Protein AF-A0A8K0JCS4-F1 (afdb_monomer)

Foldseek 3Di:
DDDDDDDDDDDDDDDDDDDDDDPDDDPDPPDPCPDPDPPPPQQKWKKWWKKFFDADPVRNDTDIDIDIDIGSDPVVRVVVVQVVCCVPPVDHPVGMDTPDMDTDDDPFQPDWFKKKWWKWFAAPVGIDIDIDIDTHSDPSVRVVVVQVCCCVPRVTHPVGMDTPDMDTDPDLVPDDDVVVNVVPDPPDDDDQQFADDPDPDDDPDDPDDDDGGD

Sequence (214 aa):
MDFVNTEPERNDHYADIETEDNDDDDSDIFNTQQSLDAPRACRLQEYEVVGRHLPTEANPTPDMYRMTIFAPSETVAKSRFWYFLRGLRKVKKATGEIVSVKTIHEKHPQKVKNFGVWLRYDSRSGTHNMYKEYREMSRTDAVESLYSDMAARHRARFRSIHILRVVELEKTDDVKRPYIKQLLTKDLSFPLPHRISKATSKQLFSAKRPSTFA

Organism: NCBI:txid83212

Structure (mmCIF, N/CA/C/O backbone):
data_AF-A0A8K0JCS4-F1
#
_entry.id   AF-A0A8K0JCS4-F1
#
loop_
_atom_site.group_PDB
_atom_site.id
_atom_site.type_symbol
_atom_site.label_atom_id
_atom_site.label_alt_id
_atom_site.label_comp_id
_atom_site.label_asym_id
_atom_site.label_entity_id
_atom_site.label_seq_id
_atom_site.pdbx_PDB_ins_code
_atom_site.Cartn_x
_atom_site.Cartn_y
_atom_site.Cartn_z
_atom_site.occupancy
_atom_site.B_iso_or_equiv
_atom_site.auth_seq_id
_atom_site.auth_comp_id
_atom_site.auth_asym_id
_atom_site.auth_atom_id
_atom_site.pdbx_PDB_model_num
ATOM 1 N N . MET A 1 1 ? 36.332 69.194 4.933 1.00 39.97 1 MET A N 1
ATOM 2 C CA . MET A 1 1 ? 35.504 70.327 4.488 1.00 39.97 1 MET A CA 1
ATOM 3 C C . MET A 1 1 ? 35.536 70.258 2.974 1.00 39.97 1 MET A C 1
ATOM 5 O O . MET A 1 1 ? 36.618 70.407 2.434 1.00 39.97 1 MET A O 1
ATOM 9 N N . ASP A 1 2 ? 34.506 69.865 2.235 1.00 33.53 2 ASP A N 1
ATOM 10 C CA . ASP A 1 2 ? 33.073 69.751 2.503 1.00 33.53 2 ASP A CA 1
ATOM 11 C C . ASP A 1 2 ? 32.419 68.860 1.423 1.00 33.53 2 ASP A C 1
ATOM 13 O O . ASP A 1 2 ? 32.980 68.753 0.338 1.00 33.53 2 ASP A O 1
ATOM 17 N N . PHE A 1 3 ? 31.299 68.217 1.798 1.00 35.88 3 PHE A N 1
ATOM 18 C CA . PHE A 1 3 ? 30.093 67.761 1.060 1.00 35.88 3 PHE A CA 1
ATOM 19 C C . PHE A 1 3 ? 30.164 67.463 -0.471 1.00 35.88 3 PHE A C 1
ATOM 21 O O . PHE A 1 3 ? 30.847 68.131 -1.226 1.00 35.88 3 PHE A O 1
ATOM 28 N N . VAL A 1 4 ? 29.429 66.507 -1.059 1.00 41.34 4 VAL A N 1
ATOM 29 C CA . VAL A 1 4 ? 27.956 66.435 -1.187 1.00 41.34 4 VAL A CA 1
ATOM 30 C C . VAL A 1 4 ? 27.579 65.074 -1.822 1.00 41.34 4 VAL A C 1
ATOM 32 O O . VAL A 1 4 ? 28.222 64.639 -2.776 1.00 41.34 4 VAL A O 1
ATOM 35 N N . ASN A 1 5 ? 26.518 64.437 -1.310 1.00 39.31 5 ASN A N 1
ATOM 36 C CA . ASN A 1 5 ? 25.756 63.360 -1.962 1.00 39.31 5 ASN A CA 1
ATOM 37 C C . ASN A 1 5 ? 24.770 63.951 -2.983 1.00 39.31 5 ASN A C 1
ATOM 39 O O . ASN A 1 5 ? 24.054 64.885 -2.625 1.00 39.31 5 ASN A O 1
ATOM 43 N N . THR A 1 6 ? 24.627 63.332 -4.158 1.00 41.19 6 THR A N 1
ATOM 44 C CA . THR A 1 6 ? 23.471 63.563 -5.044 1.00 41.19 6 THR A CA 1
ATOM 45 C C . THR A 1 6 ? 23.017 62.237 -5.663 1.00 41.19 6 THR A C 1
ATOM 47 O O . THR A 1 6 ? 23.719 61.659 -6.491 1.00 41.19 6 THR A O 1
ATOM 50 N N . GLU A 1 7 ? 21.853 61.746 -5.232 1.00 47.31 7 GLU A N 1
ATOM 51 C CA . GLU A 1 7 ? 21.075 60.696 -5.908 1.00 47.31 7 GLU A CA 1
ATOM 52 C C . GLU A 1 7 ? 20.295 61.306 -7.093 1.00 47.31 7 GLU A C 1
ATOM 54 O O . GLU A 1 7 ? 19.876 62.460 -6.993 1.00 47.31 7 GLU A O 1
ATOM 59 N N . PRO A 1 8 ? 20.062 60.574 -8.199 1.00 43.00 8 PRO A N 1
ATOM 60 C CA . PRO A 1 8 ? 19.212 61.051 -9.286 1.00 43.00 8 PRO A CA 1
ATOM 61 C C . PRO A 1 8 ? 17.718 60.754 -9.058 1.00 43.00 8 PRO A C 1
ATOM 63 O O . PRO A 1 8 ? 17.329 59.682 -8.590 1.00 43.00 8 PRO A O 1
ATOM 66 N N . GLU A 1 9 ? 16.906 61.743 -9.428 1.00 39.53 9 GLU A N 1
ATOM 67 C CA . GLU A 1 9 ? 15.463 61.872 -9.224 1.00 39.53 9 GLU A CA 1
ATOM 68 C C . GLU A 1 9 ? 14.599 60.883 -10.029 1.00 39.53 9 GLU A C 1
ATOM 70 O O . GLU A 1 9 ? 14.950 60.430 -11.121 1.00 39.53 9 GLU A O 1
ATOM 75 N N . ARG A 1 10 ? 13.422 60.585 -9.461 1.00 34.56 10 ARG A N 1
ATOM 76 C CA . ARG A 1 10 ? 12.317 59.834 -10.070 1.00 34.56 10 ARG A CA 1
ATOM 77 C C . ARG A 1 10 ? 11.596 60.713 -11.087 1.00 34.56 10 ARG A C 1
ATOM 79 O O . ARG A 1 10 ? 11.307 61.867 -10.793 1.00 34.56 10 ARG A O 1
ATOM 86 N N . ASN A 1 11 ? 11.250 60.142 -12.236 1.00 34.94 11 ASN A N 1
ATOM 87 C CA . ASN A 1 11 ? 10.376 60.783 -13.210 1.00 34.94 11 ASN A CA 1
ATOM 88 C C . ASN A 1 11 ? 8.982 60.148 -13.118 1.00 34.94 11 ASN A C 1
ATOM 90 O O . ASN A 1 11 ? 8.786 59.015 -13.561 1.00 34.94 11 ASN A O 1
ATOM 94 N N . ASP A 1 12 ? 8.050 60.874 -12.506 1.00 33.19 12 ASP A N 1
ATOM 95 C CA . ASP A 1 12 ? 6.630 60.542 -12.447 1.00 33.19 12 ASP A CA 1
ATOM 96 C C . ASP A 1 12 ? 5.942 61.085 -13.708 1.00 33.19 12 ASP A C 1
ATOM 98 O O . ASP A 1 12 ? 5.950 62.290 -13.955 1.00 33.19 12 ASP A O 1
ATOM 102 N N . HIS A 1 13 ? 5.313 60.211 -14.497 1.00 37.00 13 HIS A N 1
ATOM 103 C CA . HIS A 1 13 ? 4.380 60.625 -15.544 1.00 37.00 13 HIS A CA 1
ATOM 104 C C . HIS A 1 13 ? 3.028 59.947 -15.310 1.00 37.00 13 HIS A C 1
ATOM 106 O O . HIS A 1 13 ? 2.878 58.740 -15.486 1.00 37.00 13 HIS A O 1
ATOM 112 N N . TYR A 1 14 ? 2.065 60.758 -14.875 1.00 30.92 14 TYR A N 1
ATOM 113 C CA . TYR A 1 14 ? 0.646 60.431 -14.752 1.00 30.92 14 TYR A CA 1
ATOM 114 C C . TYR A 1 14 ? -0.010 60.377 -16.140 1.00 30.92 14 TYR A C 1
ATOM 116 O O . TYR A 1 14 ? 0.265 61.235 -16.984 1.00 30.92 14 TYR A O 1
ATOM 124 N N . ALA A 1 15 ? -0.911 59.417 -16.341 1.00 35.22 15 ALA A N 1
ATOM 125 C CA . ALA A 1 15 ? -1.966 59.480 -17.345 1.00 35.22 15 ALA A CA 1
ATOM 126 C C . ALA A 1 15 ? -3.223 58.817 -16.758 1.00 35.22 15 ALA A C 1
ATOM 128 O O . ALA A 1 15 ? -3.247 57.605 -16.547 1.00 35.22 15 ALA A O 1
ATOM 129 N N . ASP A 1 16 ? -4.227 59.643 -16.469 1.00 32.66 16 ASP A N 1
ATOM 130 C CA . ASP A 1 16 ? -5.573 59.255 -16.050 1.00 32.66 16 ASP A CA 1
ATOM 131 C C . ASP A 1 16 ? -6.393 58.760 -17.252 1.00 32.66 16 ASP A C 1
ATOM 133 O O . ASP A 1 16 ? -6.420 59.420 -18.294 1.00 32.66 16 ASP A O 1
ATOM 137 N N . ILE A 1 17 ? -7.105 57.638 -17.099 1.00 36.03 17 ILE A N 1
ATOM 138 C CA . ILE A 1 17 ? -8.259 57.265 -17.934 1.00 36.03 17 ILE A CA 1
ATOM 139 C C . ILE A 1 17 ? -9.341 56.703 -17.002 1.00 36.03 17 ILE A C 1
ATOM 141 O O . ILE A 1 17 ? -9.108 55.721 -16.298 1.00 36.03 17 ILE A O 1
ATOM 145 N N . GLU A 1 18 ? -10.508 57.351 -16.994 1.00 30.92 18 GLU A N 1
ATOM 146 C CA . GLU A 1 18 ? -11.697 56.959 -16.232 1.00 30.92 18 GLU A CA 1
ATOM 147 C C . GLU A 1 18 ? -12.531 55.868 -16.935 1.00 30.92 18 GLU A C 1
ATOM 149 O O . GLU A 1 18 ? -12.699 55.887 -18.152 1.00 30.92 18 GLU A O 1
ATOM 154 N N . THR A 1 19 ? -13.091 54.997 -16.082 1.00 34.78 19 THR A N 1
ATOM 155 C CA . THR A 1 19 ? -14.324 54.172 -16.149 1.00 34.78 19 THR A CA 1
ATOM 156 C C . THR A 1 19 ? -14.648 53.285 -17.348 1.00 34.78 19 THR A C 1
ATOM 158 O O . THR A 1 19 ? -14.849 53.761 -18.455 1.00 34.78 19 THR A O 1
ATOM 161 N N . GLU A 1 20 ? -14.942 52.020 -17.027 1.00 29.81 20 GLU A N 1
ATOM 162 C CA . GLU A 1 20 ? -16.254 51.402 -17.283 1.00 29.81 20 GLU A CA 1
ATOM 163 C C . GLU A 1 20 ? -16.449 50.222 -16.308 1.00 29.81 20 GLU A C 1
ATOM 165 O O . GLU A 1 20 ? -15.731 49.222 -16.364 1.00 29.81 20 GLU A O 1
ATOM 170 N N . ASP A 1 21 ? -17.394 50.380 -15.377 1.00 36.50 21 ASP A N 1
ATOM 171 C CA . ASP A 1 21 ? -17.909 49.310 -14.522 1.00 36.50 21 ASP A CA 1
ATOM 172 C C . ASP A 1 21 ? -18.781 48.382 -15.380 1.00 36.50 21 ASP A C 1
ATOM 174 O O . ASP A 1 21 ? -19.866 48.770 -15.813 1.00 36.50 21 ASP A O 1
ATOM 178 N N . ASN A 1 22 ? -18.305 47.163 -15.639 1.00 35.72 22 ASN A N 1
ATOM 179 C CA . ASN A 1 22 ? -19.125 46.090 -16.196 1.00 35.72 22 ASN A CA 1
ATOM 180 C C . ASN A 1 22 ? -19.512 45.138 -15.062 1.00 35.72 22 ASN A C 1
ATOM 182 O O . ASN A 1 22 ? -18.762 44.228 -14.701 1.00 35.72 22 ASN A O 1
ATOM 186 N N . ASP A 1 23 ? -20.688 45.400 -14.497 1.00 43.44 23 ASP A N 1
ATOM 187 C CA . ASP A 1 23 ? -21.467 44.449 -13.713 1.00 43.44 23 ASP A CA 1
ATOM 188 C C . ASP A 1 23 ? -22.046 43.389 -14.664 1.00 43.44 23 ASP A C 1
ATOM 190 O O . ASP A 1 23 ? -23.134 43.568 -15.207 1.00 43.44 23 ASP A O 1
ATOM 194 N N . ASP A 1 24 ? -21.325 42.284 -14.859 1.00 40.53 24 ASP A N 1
ATOM 195 C CA . ASP A 1 24 ? -21.889 41.067 -15.444 1.00 40.53 24 ASP A CA 1
ATOM 196 C C . ASP A 1 24 ? -21.854 39.931 -14.412 1.00 40.53 24 ASP A C 1
ATOM 198 O O . ASP A 1 24 ? -20.802 39.427 -14.005 1.00 40.53 24 ASP A O 1
ATOM 202 N N . ASP A 1 25 ? -23.062 39.567 -13.981 1.00 40.50 25 ASP A N 1
ATOM 203 C CA . ASP A 1 25 ? -23.421 38.336 -13.288 1.00 40.50 25 ASP A CA 1
ATOM 204 C C . ASP A 1 25 ? -22.814 37.112 -13.995 1.00 40.50 25 ASP A C 1
ATOM 206 O O . ASP A 1 25 ? -23.263 36.724 -15.071 1.00 40.50 25 ASP A O 1
ATOM 210 N N . ASP A 1 26 ? -21.873 36.434 -13.336 1.00 36.53 26 ASP A N 1
ATOM 211 C CA . ASP A 1 26 ? -21.540 35.037 -13.632 1.00 36.53 26 ASP A CA 1
ATOM 212 C C . ASP A 1 26 ? -21.732 34.194 -12.364 1.00 36.53 26 ASP A C 1
ATOM 214 O O . ASP A 1 26 ? -20.816 33.766 -11.650 1.00 36.53 26 ASP A O 1
ATOM 218 N N . SER A 1 27 ? -23.008 33.965 -12.065 1.00 38.72 27 SER A N 1
ATOM 219 C CA . SER A 1 27 ? -23.463 32.859 -11.239 1.00 38.72 27 SER A CA 1
ATOM 220 C C . SER A 1 27 ? -23.163 31.535 -11.951 1.00 38.72 27 SER A C 1
ATOM 222 O O . SER A 1 27 ? -23.955 31.113 -12.784 1.00 38.72 27 SER A O 1
ATOM 224 N N . ASP A 1 28 ? -22.028 30.898 -11.640 1.00 36.81 28 ASP A N 1
ATOM 225 C CA . ASP A 1 28 ? -21.864 29.429 -11.591 1.00 36.81 28 ASP A CA 1
ATOM 226 C C . ASP A 1 28 ? -20.415 29.019 -11.250 1.00 36.81 28 ASP A C 1
ATOM 228 O O . ASP A 1 28 ? -19.719 28.326 -11.995 1.00 36.81 28 ASP A O 1
ATOM 232 N N . ILE A 1 29 ? -19.943 29.375 -10.050 1.00 36.41 29 ILE A N 1
ATOM 233 C CA . ILE A 1 29 ? -18.794 28.680 -9.448 1.00 36.41 29 ILE A CA 1
ATOM 234 C C . ILE A 1 29 ? -19.339 27.515 -8.628 1.00 36.41 29 ILE A C 1
ATOM 236 O O . ILE A 1 29 ? -19.635 27.625 -7.436 1.00 36.41 29 ILE A O 1
ATOM 240 N N . PHE A 1 30 ? -19.482 26.372 -9.299 1.00 33.44 30 PHE A N 1
ATOM 241 C CA . PHE A 1 30 ? -19.781 25.099 -8.659 1.00 33.44 30 PHE A CA 1
ATOM 242 C C . PHE A 1 30 ? -18.801 24.831 -7.512 1.00 33.44 30 PHE A C 1
ATOM 244 O O . PHE A 1 30 ? -17.586 24.702 -7.681 1.00 33.44 30 PHE A O 1
ATOM 251 N N . ASN A 1 31 ? -19.400 24.719 -6.333 1.00 31.23 31 ASN A N 1
ATOM 252 C CA . ASN A 1 31 ? -18.827 24.384 -5.046 1.00 31.23 31 ASN A CA 1
ATOM 253 C C . ASN A 1 31 ? -17.907 23.147 -5.112 1.00 31.23 31 ASN A C 1
ATOM 255 O O . ASN A 1 31 ? -18.339 22.012 -4.903 1.00 31.23 31 ASN A O 1
ATOM 259 N N . THR A 1 32 ? -16.611 23.355 -5.357 1.00 40.22 32 THR A N 1
ATOM 260 C CA . THR A 1 32 ? -15.588 22.365 -5.009 1.00 40.22 32 THR A CA 1
ATOM 261 C C . THR A 1 32 ? -15.238 22.590 -3.550 1.00 40.22 32 THR A C 1
ATOM 263 O O . THR A 1 32 ? -14.310 23.321 -3.212 1.00 40.22 32 THR A O 1
ATOM 266 N N . GLN A 1 33 ? -16.013 21.961 -2.669 1.00 37.34 33 GLN A N 1
ATOM 267 C CA . GLN A 1 33 ? -15.726 21.897 -1.243 1.00 37.34 33 GLN A CA 1
ATOM 268 C C . GLN A 1 33 ? -14.479 21.019 -1.030 1.00 37.34 33 GLN A C 1
ATOM 270 O O . GLN A 1 33 ? -14.556 19.850 -0.650 1.00 37.34 33 GLN A O 1
ATOM 275 N N . GLN A 1 34 ? -13.300 21.558 -1.334 1.00 41.50 34 GLN A N 1
ATOM 276 C CA . GLN A 1 34 ? -12.036 20.943 -0.966 1.00 41.50 34 GLN A CA 1
ATOM 277 C C . GLN A 1 34 ? -11.875 21.159 0.540 1.00 41.50 34 GLN A C 1
ATOM 279 O O . GLN A 1 34 ? -11.652 22.271 1.011 1.00 41.50 34 GLN A O 1
ATOM 284 N N . SER A 1 35 ? -12.097 20.095 1.310 1.00 40.31 35 SER A N 1
ATOM 285 C CA . SER A 1 35 ? -11.985 20.091 2.768 1.00 40.31 35 SER A CA 1
ATOM 286 C C . SER A 1 35 ? -10.668 20.731 3.225 1.00 40.31 35 SER A C 1
ATOM 288 O O . SER A 1 35 ? -9.597 20.286 2.807 1.00 40.31 35 SER A O 1
ATOM 290 N N . LEU A 1 36 ? -10.763 21.727 4.110 1.00 43.00 36 LEU A N 1
ATOM 291 C CA . LEU A 1 36 ? -9.652 22.419 4.772 1.00 43.00 36 LEU A CA 1
ATOM 292 C C . LEU A 1 36 ? -8.984 21.522 5.833 1.00 43.00 36 LEU A C 1
ATOM 294 O O . LEU A 1 36 ? -9.002 21.818 7.021 1.00 43.00 36 LEU A O 1
ATOM 298 N N . ASP A 1 37 ? -8.389 20.419 5.395 1.00 47.69 37 ASP A N 1
ATOM 299 C CA . ASP A 1 37 ? -7.318 19.733 6.115 1.00 47.69 37 ASP A CA 1
ATOM 300 C C . ASP A 1 37 ? -6.036 20.080 5.348 1.00 47.69 37 ASP A C 1
ATOM 302 O O . ASP A 1 37 ? -5.959 19.839 4.141 1.00 47.69 37 ASP A O 1
ATOM 306 N N . ALA A 1 38 ? -5.033 20.663 6.014 1.00 43.66 38 ALA A N 1
ATOM 307 C CA . ALA A 1 38 ? -3.724 20.921 5.408 1.00 43.66 38 ALA A CA 1
ATOM 308 C C . ALA A 1 38 ? -3.246 19.681 4.620 1.00 43.66 38 ALA A C 1
ATOM 310 O O . ALA A 1 38 ? -3.449 18.560 5.107 1.00 43.66 38 ALA A O 1
ATOM 311 N N . PRO A 1 39 ? -2.626 19.830 3.430 1.00 43.38 39 PRO A N 1
ATOM 312 C CA . PRO A 1 39 ? -2.227 18.684 2.626 1.00 43.38 39 PRO A CA 1
ATOM 313 C C . PRO A 1 39 ? -1.302 17.808 3.465 1.00 43.38 39 PRO A C 1
ATOM 315 O O . PRO A 1 39 ? -0.168 18.182 3.768 1.00 43.38 39 PRO A O 1
ATOM 318 N N . ARG A 1 40 ? -1.806 16.642 3.887 1.00 51.03 40 ARG A N 1
ATOM 319 C CA . ARG A 1 40 ? -0.996 15.635 4.570 1.00 51.03 40 ARG A CA 1
ATOM 320 C C . ARG A 1 40 ? 0.135 15.291 3.611 1.00 51.03 40 ARG A C 1
ATOM 322 O O . ARG A 1 40 ? -0.102 14.725 2.542 1.00 51.03 40 ARG A O 1
ATOM 329 N N . ALA A 1 41 ? 1.344 15.720 3.956 1.00 44.69 41 ALA A N 1
ATOM 330 C CA . ALA A 1 41 ? 2.527 15.513 3.142 1.00 44.69 41 ALA A CA 1
ATOM 331 C C . ALA A 1 41 ? 2.663 14.011 2.824 1.00 44.69 41 ALA A C 1
ATOM 333 O O . ALA A 1 41 ? 2.719 13.193 3.739 1.00 44.69 41 ALA A O 1
ATOM 334 N N . CYS A 1 42 ? 2.707 13.668 1.531 1.00 56.09 42 CYS A N 1
ATOM 335 C CA . CYS A 1 42 ? 2.901 12.313 0.988 1.00 56.09 42 CYS A CA 1
ATOM 336 C C . CYS A 1 42 ? 1.733 11.308 1.078 1.00 56.09 42 CYS A C 1
ATOM 338 O O . CYS A 1 42 ? 1.979 10.124 1.310 1.00 56.09 42 CYS A O 1
ATOM 340 N N . ARG A 1 43 ? 0.485 11.700 0.7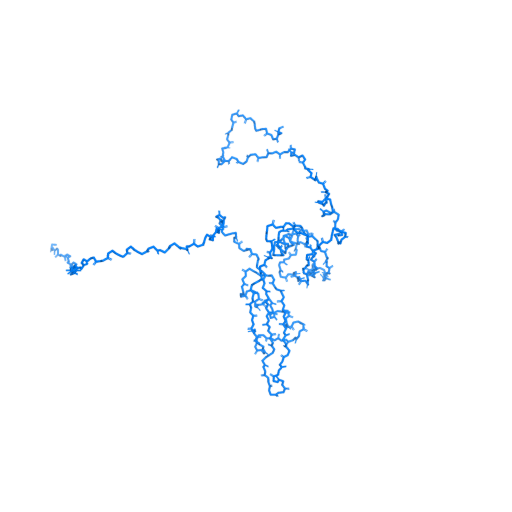93 1.00 80.50 43 ARG A N 1
ATOM 341 C CA . ARG A 1 43 ? -0.563 10.690 0.541 1.00 80.50 43 ARG A CA 1
ATOM 342 C C . ARG A 1 43 ? -0.276 9.925 -0.759 1.00 80.50 43 ARG A C 1
ATOM 344 O O . ARG A 1 43 ? 0.029 10.528 -1.788 1.00 80.50 43 ARG A O 1
ATOM 351 N N . LEU A 1 44 ? -0.350 8.595 -0.712 1.00 90.69 44 LEU A N 1
ATOM 352 C CA . LEU A 1 44 ? -0.186 7.749 -1.897 1.00 90.69 44 LEU A CA 1
ATOM 353 C C . LEU A 1 44 ? -1.352 7.957 -2.869 1.00 90.69 44 LEU A C 1
ATOM 355 O O . LEU A 1 44 ? -2.507 8.030 -2.461 1.00 90.69 44 LEU A O 1
ATOM 359 N N . GLN A 1 45 ? -1.042 7.996 -4.160 1.00 93.38 45 GLN A N 1
ATOM 360 C CA . GLN A 1 45 ? -2.009 8.001 -5.250 1.00 93.38 45 GLN A CA 1
ATOM 361 C C . GLN A 1 45 ? -1.898 6.705 -6.047 1.00 93.38 45 GLN A C 1
ATOM 363 O O . GLN A 1 45 ? -0.848 6.056 -6.082 1.00 93.38 45 GLN A O 1
ATOM 368 N N . GLU A 1 46 ? -2.995 6.322 -6.687 1.00 95.19 46 GLU A N 1
ATOM 369 C CA . GLU A 1 46 ? -3.031 5.180 -7.584 1.00 95.19 46 GLU A CA 1
ATOM 370 C C . GLU A 1 46 ? -2.898 5.652 -9.031 1.00 95.19 46 GLU A C 1
ATOM 372 O O . GLU A 1 46 ? -3.662 6.495 -9.494 1.00 95.19 46 GLU A O 1
ATOM 377 N N . TYR A 1 47 ? -1.945 5.076 -9.756 1.00 96.88 47 TYR A N 1
ATOM 378 C CA . TYR A 1 47 ? -1.709 5.361 -11.163 1.00 96.88 47 TYR A CA 1
ATOM 379 C C . TYR A 1 47 ? -1.854 4.097 -11.996 1.00 96.88 47 TYR A C 1
ATOM 381 O O . TYR A 1 47 ? -1.268 3.061 -11.688 1.00 96.88 47 TYR A O 1
ATOM 389 N N . GLU A 1 48 ? -2.571 4.201 -13.101 1.00 97.25 48 GLU A N 1
ATOM 390 C CA . GLU A 1 48 ? -2.475 3.272 -14.212 1.00 97.25 48 GLU A CA 1
ATOM 391 C C . GLU A 1 48 ? -1.399 3.778 -15.168 1.00 97.25 48 GLU A C 1
ATOM 393 O O . GLU A 1 48 ? -1.517 4.862 -15.739 1.00 97.25 48 GLU A O 1
ATOM 398 N N . VAL A 1 49 ? -0.331 3.001 -15.321 1.00 97.75 49 VAL 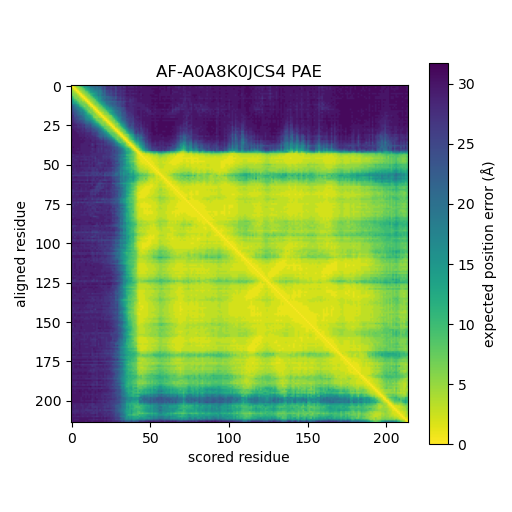A N 1
ATOM 399 C CA . VAL A 1 49 ? 0.759 3.298 -16.250 1.00 97.75 49 VAL A CA 1
ATOM 400 C C . VAL A 1 49 ? 0.719 2.277 -17.373 1.00 97.75 49 VAL A C 1
ATOM 402 O O . VAL A 1 49 ? 0.745 1.065 -17.130 1.00 97.75 49 VAL A O 1
ATOM 405 N N . VAL A 1 50 ? 0.663 2.779 -18.601 1.00 97.38 50 VAL A N 1
ATOM 406 C CA . VAL A 1 50 ? 0.646 1.981 -19.822 1.00 97.38 50 VAL A CA 1
ATOM 407 C C . VAL A 1 50 ? 1.883 2.306 -20.644 1.00 97.38 50 VAL A C 1
ATOM 409 O O . VAL A 1 50 ? 2.150 3.468 -20.946 1.00 97.38 50 VAL A O 1
ATOM 412 N N . GLY A 1 51 ? 2.641 1.286 -21.030 1.00 96.50 51 GLY A N 1
ATOM 413 C CA . GLY A 1 51 ? 3.850 1.446 -21.833 1.00 96.50 51 GLY A CA 1
ATOM 414 C C . GLY A 1 51 ? 4.122 0.243 -22.721 1.00 96.50 51 GLY A C 1
ATOM 415 O O . GLY A 1 51 ? 3.535 -0.822 -22.545 1.00 96.50 51 GLY A O 1
ATOM 416 N N . ARG A 1 52 ? 5.013 0.421 -23.689 1.00 95.44 52 ARG A N 1
ATOM 417 C CA . ARG A 1 52 ? 5.348 -0.580 -24.710 1.00 95.44 52 ARG A CA 1
ATOM 418 C C . ARG A 1 52 ? 6.809 -0.460 -25.132 1.00 95.44 52 ARG A C 1
ATOM 420 O O . ARG A 1 52 ? 7.503 0.479 -24.740 1.00 95.44 52 ARG A O 1
ATOM 427 N N . HIS A 1 53 ? 7.283 -1.417 -25.923 1.00 95.19 53 HIS A N 1
ATOM 428 C CA . HIS A 1 53 ? 8.538 -1.249 -26.657 1.00 95.19 53 HIS A CA 1
ATOM 429 C C . HIS A 1 53 ? 8.404 -0.161 -27.723 1.00 95.19 53 HIS A C 1
ATOM 431 O O . HIS A 1 53 ? 7.310 0.068 -28.232 1.00 95.19 53 HIS A O 1
ATOM 437 N N . LEU A 1 54 ? 9.519 0.481 -28.077 1.00 93.69 54 LEU A N 1
ATOM 438 C CA . LEU A 1 54 ? 9.542 1.322 -29.269 1.00 93.69 54 LEU A CA 1
ATOM 439 C C . LEU A 1 54 ? 9.294 0.440 -30.504 1.00 93.69 54 LEU A C 1
ATOM 441 O O . LEU A 1 54 ? 9.893 -0.639 -30.586 1.00 93.69 54 LEU A O 1
ATOM 445 N N . PRO A 1 55 ? 8.423 0.859 -31.436 1.00 94.75 55 PRO A N 1
ATOM 446 C CA . PRO A 1 55 ? 8.228 0.148 -32.694 1.00 94.75 55 PRO A CA 1
ATOM 447 C C . PRO A 1 55 ? 9.548 -0.010 -33.457 1.00 94.75 55 PRO A C 1
ATOM 449 O O . PRO A 1 55 ? 10.350 0.922 -33.521 1.00 94.75 55 PRO A O 1
ATOM 452 N N . THR A 1 56 ? 9.774 -1.186 -34.039 1.00 93.19 56 THR A N 1
ATOM 453 C CA . THR A 1 56 ? 10.928 -1.472 -34.907 1.00 93.19 56 THR A CA 1
ATOM 454 C C . THR A 1 56 ? 10.450 -2.058 -36.230 1.00 93.19 56 THR A C 1
ATOM 456 O O . THR A 1 56 ? 9.325 -2.542 -36.316 1.00 93.19 56 THR A O 1
ATOM 459 N N . GLU A 1 57 ? 11.295 -2.068 -37.264 1.00 92.50 57 GLU A N 1
ATOM 460 C CA . GLU A 1 57 ? 10.946 -2.682 -38.559 1.00 92.50 57 GLU A CA 1
ATOM 461 C C . GLU A 1 57 ? 10.548 -4.160 -38.414 1.00 92.50 57 GLU A C 1
ATOM 463 O O . GLU A 1 57 ? 9.630 -4.632 -39.078 1.00 92.50 57 GLU A O 1
ATOM 468 N N . ALA A 1 58 ? 11.191 -4.879 -37.488 1.00 91.12 58 ALA A N 1
ATOM 469 C CA . ALA A 1 58 ? 10.876 -6.273 -37.187 1.00 91.12 58 ALA A CA 1
ATOM 470 C C . ALA A 1 58 ? 9.588 -6.447 -36.361 1.00 91.12 58 ALA A C 1
ATOM 472 O O . ALA A 1 58 ? 8.977 -7.513 -36.401 1.00 91.12 58 ALA A O 1
ATOM 473 N N . ASN A 1 59 ? 9.184 -5.436 -35.585 1.00 90.12 59 ASN A N 1
ATOM 474 C CA . ASN A 1 59 ? 7.947 -5.459 -34.810 1.00 90.12 59 ASN A CA 1
ATOM 475 C C . ASN A 1 59 ? 7.284 -4.067 -34.794 1.00 90.12 59 ASN A C 1
ATOM 477 O O . ASN A 1 59 ? 7.520 -3.277 -33.869 1.00 90.12 59 ASN A O 1
ATOM 481 N N . PRO A 1 60 ? 6.451 -3.758 -35.805 1.00 91.44 60 PRO A N 1
ATOM 482 C CA . PRO A 1 60 ? 5.811 -2.450 -35.925 1.00 91.44 60 PRO A CA 1
ATOM 483 C C . PRO A 1 60 ? 4.697 -2.236 -34.889 1.00 91.44 60 PRO A C 1
ATOM 485 O O . PRO A 1 60 ? 4.387 -1.098 -34.541 1.00 91.44 60 PRO A O 1
ATOM 488 N N . THR A 1 61 ? 4.107 -3.313 -34.361 1.00 92.69 61 THR A N 1
ATOM 489 C CA . THR A 1 61 ? 2.994 -3.267 -33.400 1.00 92.69 61 THR A CA 1
ATOM 490 C C . THR A 1 61 ? 3.361 -3.999 -32.105 1.00 92.69 61 THR A C 1
ATOM 492 O O . THR A 1 61 ? 2.882 -5.110 -31.867 1.00 92.69 61 THR A O 1
ATOM 495 N N . PRO A 1 62 ? 4.223 -3.406 -31.258 1.00 93.12 62 PRO A N 1
ATOM 496 C CA . PRO A 1 62 ? 4.655 -4.040 -30.021 1.00 93.12 62 PRO A CA 1
ATOM 497 C C . PRO A 1 62 ? 3.527 -4.137 -28.988 1.00 93.12 62 PRO A C 1
ATOM 499 O O . PRO A 1 62 ? 2.677 -3.249 -28.883 1.00 93.12 62 PRO A O 1
ATOM 502 N N . ASP A 1 63 ? 3.584 -5.188 -28.166 1.00 93.38 63 ASP A N 1
ATOM 503 C CA . ASP A 1 63 ? 2.625 -5.427 -27.088 1.00 93.38 63 ASP A CA 1
ATOM 504 C C . ASP A 1 63 ? 2.585 -4.278 -26.077 1.00 93.38 63 ASP A C 1
ATOM 506 O O . ASP A 1 63 ? 3.610 -3.710 -25.677 1.00 93.38 63 ASP A O 1
ATOM 510 N N . MET A 1 64 ? 1.374 -3.985 -25.609 1.00 94.81 64 MET A N 1
ATOM 511 C CA . MET A 1 64 ? 1.120 -2.939 -24.632 1.00 94.81 64 MET A CA 1
ATOM 512 C C . MET A 1 64 ? 1.001 -3.525 -23.222 1.00 94.81 64 MET A C 1
ATOM 514 O O . MET A 1 64 ? 0.207 -4.428 -22.961 1.00 94.81 64 MET A O 1
ATOM 518 N N . TYR A 1 65 ? 1.776 -2.981 -22.287 1.00 95.69 65 TYR A N 1
ATOM 519 C CA . TYR A 1 65 ? 1.810 -3.405 -20.893 1.00 95.69 65 TYR A CA 1
ATOM 520 C C . TYR A 1 65 ? 1.134 -2.368 -20.006 1.00 95.69 65 TYR A C 1
ATOM 522 O O . TYR A 1 65 ? 1.523 -1.202 -19.998 1.00 95.69 65 TYR A O 1
ATOM 530 N N . ARG A 1 66 ? 0.160 -2.812 -19.210 1.00 95.69 66 ARG A N 1
ATOM 531 C CA . ARG A 1 66 ? -0.551 -1.986 -18.230 1.00 95.69 66 ARG A CA 1
ATOM 532 C C . ARG A 1 66 ? -0.232 -2.451 -16.816 1.00 95.69 66 ARG A C 1
ATOM 534 O O . ARG A 1 66 ? -0.320 -3.644 -16.526 1.00 95.69 66 ARG A O 1
ATOM 541 N N . MET A 1 67 ? 0.092 -1.512 -15.933 1.00 95.31 67 MET A N 1
ATOM 542 C CA . MET A 1 67 ? 0.298 -1.775 -14.510 1.00 95.31 67 MET A CA 1
ATOM 543 C C . MET A 1 67 ? -0.382 -0.718 -13.648 1.00 95.31 67 MET A C 1
ATOM 545 O O . MET A 1 67 ? -0.307 0.473 -13.940 1.00 95.31 67 MET A O 1
ATOM 549 N N . THR A 1 68 ? -0.972 -1.161 -12.543 1.00 95.88 68 THR A N 1
ATOM 550 C CA . THR A 1 68 ? -1.435 -0.283 -11.468 1.00 95.88 68 THR A CA 1
ATOM 551 C C . THR A 1 68 ? -0.310 -0.097 -10.454 1.00 95.88 68 THR A C 1
ATOM 553 O O . THR A 1 68 ? 0.252 -1.076 -9.960 1.00 95.88 68 THR A O 1
ATOM 556 N N . ILE A 1 69 ? 0.040 1.150 -10.151 1.00 95.69 69 ILE A N 1
ATOM 557 C CA . ILE A 1 69 ? 1.159 1.516 -9.283 1.00 95.69 69 ILE A CA 1
ATOM 558 C C . ILE A 1 69 ? 0.689 2.525 -8.244 1.00 95.69 69 ILE A C 1
ATOM 560 O O . ILE A 1 69 ? 0.138 3.567 -8.580 1.00 95.69 69 ILE A O 1
ATOM 564 N N . PHE A 1 70 ? 0.984 2.237 -6.980 1.00 95.50 70 PHE A N 1
ATOM 565 C CA . PHE A 1 70 ? 0.767 3.162 -5.873 1.00 95.50 70 PHE A CA 1
ATOM 566 C C . PHE A 1 70 ? 2.042 3.972 -5.634 1.00 95.50 70 PHE A C 1
ATOM 568 O O . PHE A 1 70 ? 3.101 3.399 -5.358 1.00 95.50 70 PHE A O 1
ATOM 575 N N . ALA A 1 71 ? 1.963 5.293 -5.779 1.00 94.38 71 ALA A N 1
ATOM 576 C CA . ALA A 1 71 ? 3.112 6.184 -5.645 1.00 94.38 71 ALA A CA 1
ATOM 577 C C . ALA A 1 71 ? 2.687 7.574 -5.139 1.00 94.38 71 ALA A C 1
ATOM 579 O O . ALA A 1 71 ? 1.541 7.960 -5.334 1.00 94.38 71 ALA A O 1
ATOM 580 N N . PRO A 1 72 ? 3.588 8.353 -4.518 1.00 93.38 72 PRO A N 1
ATOM 581 C CA . PRO A 1 72 ? 3.273 9.715 -4.077 1.00 93.38 72 PRO A CA 1
ATOM 582 C C . PRO A 1 72 ? 3.191 10.724 -5.235 1.00 93.38 72 PRO A C 1
ATOM 584 O O . PRO A 1 72 ? 2.629 11.799 -5.070 1.00 93.38 72 PRO A O 1
ATOM 587 N N . SER A 1 73 ? 3.783 10.411 -6.392 1.00 94.19 73 SER A N 1
ATOM 588 C CA . SER A 1 73 ? 3.749 11.271 -7.576 1.00 94.19 73 SER A CA 1
ATOM 589 C C . SER A 1 73 ? 3.875 10.467 -8.867 1.00 94.19 73 SER A C 1
ATOM 591 O O . SER A 1 73 ? 4.391 9.341 -8.878 1.00 94.19 73 SER A O 1
ATOM 593 N N . GLU A 1 74 ? 3.472 11.085 -9.976 1.00 94.88 74 GLU A N 1
ATOM 594 C CA . GLU A 1 74 ? 3.538 10.505 -11.318 1.00 94.88 74 GLU A CA 1
ATOM 595 C C . GLU A 1 74 ? 4.971 10.096 -11.706 1.00 94.88 74 GLU A C 1
ATOM 597 O O . GLU A 1 74 ? 5.203 9.009 -12.235 1.00 94.88 74 GLU A O 1
ATOM 602 N N . THR A 1 75 ? 5.970 10.923 -11.385 1.00 95.25 75 THR A N 1
ATOM 603 C CA . THR A 1 75 ? 7.387 10.633 -11.664 1.00 95.25 75 THR A CA 1
ATOM 604 C C . THR A 1 75 ? 7.854 9.362 -10.956 1.00 95.25 75 THR A C 1
ATOM 606 O O . THR A 1 75 ? 8.554 8.531 -11.546 1.00 95.25 75 THR A O 1
ATOM 609 N N . VAL A 1 76 ? 7.437 9.171 -9.699 1.00 94.31 76 VAL A N 1
ATOM 610 C CA . VAL A 1 76 ? 7.750 7.952 -8.946 1.00 94.31 76 VAL A CA 1
ATOM 611 C C . VAL A 1 76 ? 7.006 6.757 -9.543 1.00 94.31 76 VAL A C 1
ATOM 613 O O . VAL A 1 76 ? 7.603 5.686 -9.672 1.00 94.31 76 VAL A O 1
ATOM 616 N N . ALA A 1 77 ? 5.758 6.934 -9.988 1.00 95.81 77 ALA A N 1
ATOM 617 C CA . ALA A 1 77 ? 5.000 5.885 -10.666 1.00 95.81 77 ALA A CA 1
ATOM 618 C C . ALA A 1 77 ? 5.690 5.421 -11.962 1.00 95.81 77 ALA A C 1
ATOM 620 O O . ALA A 1 77 ? 5.927 4.224 -12.132 1.00 95.81 77 ALA A O 1
ATOM 621 N N . LYS A 1 78 ? 6.126 6.354 -12.823 1.00 96.25 78 LYS A N 1
ATOM 622 C CA . LYS A 1 78 ? 6.904 6.058 -14.044 1.00 96.25 78 LYS A CA 1
ATOM 623 C C . LYS A 1 78 ? 8.201 5.308 -13.727 1.00 96.25 78 LYS A C 1
ATOM 625 O O . LYS A 1 78 ? 8.547 4.342 -14.402 1.00 96.25 78 LYS A O 1
ATOM 630 N N . SER A 1 79 ? 8.922 5.723 -12.685 1.00 95.88 79 SER A N 1
ATOM 631 C CA . SER A 1 79 ? 10.155 5.050 -12.250 1.00 95.88 79 SER A CA 1
ATOM 632 C C . SER A 1 79 ? 9.896 3.605 -11.798 1.00 95.88 79 SER A C 1
ATOM 634 O O . SER A 1 79 ? 10.590 2.674 -12.218 1.00 95.88 79 SER A O 1
ATOM 636 N N . ARG A 1 80 ? 8.844 3.388 -10.996 1.00 95.06 80 ARG A N 1
ATOM 637 C CA . ARG A 1 80 ? 8.441 2.050 -10.536 1.00 95.06 80 ARG A CA 1
ATOM 638 C C . ARG A 1 80 ? 7.954 1.165 -11.681 1.00 95.06 80 ARG A C 1
ATOM 640 O O . ARG A 1 80 ? 8.282 -0.019 -11.686 1.00 95.06 80 ARG A O 1
ATOM 647 N N . PHE A 1 81 ? 7.257 1.726 -12.667 1.00 96.31 81 PHE A N 1
ATOM 648 C CA . PHE A 1 81 ? 6.843 1.008 -13.873 1.00 96.31 81 PHE A CA 1
ATOM 649 C C . PHE A 1 81 ? 8.050 0.399 -14.592 1.00 96.31 81 PHE A C 1
ATOM 651 O O . PHE A 1 81 ? 8.109 -0.814 -14.796 1.00 96.31 81 PHE A O 1
ATOM 658 N N . TRP A 1 82 ? 9.073 1.212 -14.871 1.00 96.44 82 TRP A N 1
ATOM 659 C CA . TRP A 1 82 ? 10.295 0.732 -15.518 1.00 96.44 82 TRP A CA 1
ATOM 660 C C . TRP A 1 82 ? 11.057 -0.298 -14.686 1.00 96.44 82 TRP A C 1
ATOM 662 O O . TRP A 1 82 ? 11.599 -1.253 -15.244 1.00 96.44 82 TRP A O 1
ATOM 672 N N . TYR A 1 83 ? 11.080 -0.141 -13.359 1.00 94.94 83 TYR A N 1
ATOM 673 C CA . TYR A 1 83 ? 11.677 -1.131 -12.461 1.00 94.94 83 TYR A CA 1
ATOM 674 C C . TYR A 1 83 ? 11.026 -2.513 -12.633 1.00 94.94 83 TYR A C 1
ATOM 676 O O . TYR A 1 83 ? 11.736 -3.510 -12.790 1.00 94.94 83 TYR A O 1
ATOM 684 N N . PHE A 1 84 ? 9.692 -2.577 -12.665 1.00 94.00 84 PHE A N 1
ATOM 685 C CA . PHE A 1 84 ? 8.979 -3.843 -12.827 1.00 94.00 84 PHE A CA 1
ATOM 686 C C . PHE A 1 84 ? 9.074 -4.406 -14.247 1.00 94.00 84 PHE A C 1
ATOM 688 O O . PHE A 1 84 ? 9.351 -5.598 -14.397 1.00 94.00 84 PHE A O 1
ATOM 695 N N . LEU A 1 85 ? 8.924 -3.585 -15.293 1.00 94.44 85 LEU A N 1
ATOM 696 C CA . LEU A 1 85 ? 9.038 -4.070 -16.676 1.00 94.44 85 LEU A CA 1
ATOM 697 C C . LEU A 1 85 ? 10.420 -4.634 -16.988 1.00 94.44 85 LEU A C 1
ATOM 699 O O . LEU A 1 85 ? 10.519 -5.628 -17.711 1.00 94.44 85 LEU A O 1
ATOM 703 N N . ARG A 1 86 ? 11.480 -4.058 -16.411 1.00 94.94 86 ARG A N 1
ATOM 704 C CA . ARG A 1 86 ? 12.834 -4.595 -16.559 1.00 94.94 86 ARG A CA 1
ATOM 705 C C . ARG A 1 86 ? 12.918 -6.039 -16.063 1.00 94.94 86 ARG A C 1
ATOM 707 O O . ARG A 1 86 ? 13.555 -6.859 -16.718 1.00 94.94 86 ARG A O 1
ATOM 714 N N . GLY A 1 87 ? 12.291 -6.343 -14.926 1.00 90.81 87 GLY A N 1
ATOM 715 C CA . GLY A 1 87 ? 12.286 -7.685 -14.340 1.00 90.81 87 GLY A CA 1
ATOM 716 C C . GLY A 1 87 ? 11.337 -8.659 -15.040 1.00 90.81 87 GLY A C 1
ATOM 717 O O . GLY A 1 87 ? 11.681 -9.823 -15.209 1.00 90.81 87 GLY A O 1
ATOM 718 N N . LEU A 1 88 ? 10.160 -8.191 -15.466 1.00 91.75 88 LEU A N 1
ATOM 719 C CA . LEU A 1 88 ? 9.099 -9.050 -16.006 1.00 91.75 88 LEU A CA 1
ATOM 720 C C . LEU A 1 88 ? 9.214 -9.293 -17.516 1.00 91.75 88 LEU A C 1
ATOM 722 O O . LEU A 1 88 ? 8.937 -10.392 -17.986 1.00 91.75 88 LEU A O 1
ATOM 726 N N . ARG A 1 89 ? 9.585 -8.265 -18.285 1.00 92.50 89 ARG A N 1
ATOM 727 C CA . ARG A 1 89 ? 9.537 -8.267 -19.760 1.00 92.50 89 ARG A CA 1
ATOM 728 C C . ARG A 1 89 ? 10.831 -7.780 -20.417 1.00 92.50 89 ARG A C 1
ATOM 730 O O . ARG A 1 89 ? 10.879 -7.643 -21.629 1.00 92.50 89 ARG A O 1
ATOM 737 N N . LYS A 1 90 ? 11.891 -7.540 -19.634 1.00 92.38 90 LYS A N 1
ATOM 738 C CA . LYS A 1 90 ? 13.211 -7.066 -20.102 1.00 92.38 90 LYS A CA 1
ATOM 739 C C . LYS A 1 90 ? 13.171 -5.736 -20.880 1.00 92.38 90 LYS A C 1
ATOM 741 O O . LYS A 1 90 ? 14.130 -5.405 -21.575 1.00 92.38 90 LYS A O 1
ATOM 746 N N . VAL A 1 91 ? 12.117 -4.936 -20.709 1.00 92.88 91 VAL A N 1
ATOM 747 C CA . VAL A 1 91 ? 11.996 -3.601 -21.320 1.00 92.88 91 VAL A CA 1
ATOM 748 C C . VAL A 1 91 ? 12.726 -2.575 -20.458 1.00 92.88 91 VAL A C 1
ATOM 750 O O . VAL A 1 91 ? 12.613 -2.591 -19.231 1.00 92.88 91 VAL A O 1
ATOM 753 N N . LYS A 1 92 ? 13.479 -1.671 -21.087 1.00 94.62 92 LYS A N 1
ATOM 754 C CA . LYS A 1 92 ? 14.174 -0.565 -20.416 1.00 94.62 92 LYS A CA 1
ATOM 755 C C . LYS A 1 92 ? 13.565 0.759 -20.867 1.00 94.62 92 LYS A C 1
ATOM 757 O O . LYS A 1 92 ? 13.068 0.853 -21.980 1.00 94.62 92 LYS A O 1
ATOM 762 N N . LYS A 1 93 ? 13.731 1.810 -20.058 1.00 94.69 93 LYS A N 1
ATOM 763 C CA . LYS A 1 93 ? 13.314 3.180 -20.410 1.00 94.69 93 LYS A CA 1
ATOM 764 C C . LYS A 1 93 ? 13.887 3.668 -21.752 1.00 94.69 93 LYS A C 1
ATOM 766 O O . LYS A 1 93 ? 13.255 4.468 -22.415 1.00 94.69 93 LYS A O 1
ATOM 771 N N . ALA A 1 94 ? 15.078 3.205 -22.139 1.00 94.62 94 ALA A N 1
ATOM 772 C CA . ALA A 1 94 ? 15.707 3.580 -23.408 1.00 94.62 94 ALA A CA 1
ATOM 773 C C . ALA A 1 94 ? 15.140 2.833 -24.631 1.00 94.62 94 ALA A C 1
ATOM 775 O O . ALA A 1 94 ? 15.301 3.296 -25.749 1.00 94.62 94 ALA A O 1
ATOM 776 N N . THR A 1 95 ? 14.517 1.666 -24.432 1.00 93.00 95 THR A N 1
ATOM 777 C CA . THR A 1 95 ? 14.026 0.788 -25.513 1.00 93.00 95 THR A CA 1
ATOM 778 C C . THR A 1 95 ? 12.501 0.698 -25.557 1.00 93.00 95 THR A C 1
ATOM 780 O O . THR A 1 95 ? 11.937 -0.159 -26.244 1.00 93.00 95 THR A O 1
ATOM 783 N N . GLY A 1 96 ? 11.828 1.548 -24.790 1.00 94.88 96 GLY A N 1
ATOM 784 C CA . GLY A 1 96 ? 10.385 1.587 -24.673 1.00 94.88 96 GLY A CA 1
ATOM 785 C C . GLY A 1 96 ? 9.900 2.984 -24.335 1.00 94.88 96 GLY A C 1
ATOM 786 O O . GLY A 1 96 ? 10.662 3.842 -23.899 1.00 94.88 96 GLY A O 1
ATOM 787 N N . GLU A 1 97 ? 8.603 3.178 -24.496 1.00 95.31 97 GLU A N 1
ATOM 788 C CA . GLU A 1 97 ? 7.917 4.433 -24.229 1.00 95.31 97 GLU A CA 1
ATOM 789 C C . GLU A 1 97 ? 6.714 4.201 -23.310 1.00 95.31 97 GLU A C 1
ATOM 791 O O . GLU A 1 97 ? 6.126 3.115 -23.273 1.00 95.31 97 GLU A O 1
ATOM 796 N N . ILE A 1 98 ? 6.362 5.227 -22.535 1.00 96.88 98 ILE A N 1
ATOM 797 C CA . ILE A 1 98 ? 5.112 5.255 -21.772 1.00 96.88 98 ILE A CA 1
ATOM 798 C C . ILE A 1 98 ? 4.082 5.947 -22.655 1.00 96.88 98 ILE A C 1
ATOM 800 O O . ILE A 1 98 ? 4.277 7.097 -23.032 1.00 96.88 98 ILE A O 1
ATOM 804 N N . VAL A 1 99 ? 3.003 5.237 -22.966 1.00 96.12 99 VAL A N 1
ATOM 805 C CA . VAL A 1 99 ? 1.920 5.711 -23.835 1.00 96.12 99 VAL A CA 1
ATOM 806 C C . VAL A 1 99 ? 0.943 6.575 -23.046 1.00 96.12 99 VAL A C 1
ATOM 808 O O . VAL A 1 99 ? 0.470 7.593 -23.536 1.00 96.12 99 VAL A O 1
ATOM 811 N N . SER A 1 100 ? 0.626 6.171 -21.814 1.00 97.00 100 SER A N 1
ATOM 812 C CA . SER A 1 100 ? -0.338 6.879 -20.977 1.00 97.00 100 SER A CA 1
ATOM 813 C C . SER A 1 100 ? -0.033 6.693 -19.495 1.00 97.00 100 SER A C 1
ATOM 815 O O . SER A 1 100 ? 0.413 5.624 -19.064 1.00 97.00 100 SER A O 1
ATOM 817 N N . VAL A 1 101 ? -0.292 7.743 -18.716 1.00 97.38 101 VAL A N 1
ATOM 818 C CA . VAL A 1 101 ? -0.353 7.688 -17.257 1.00 97.38 101 VAL A CA 1
ATOM 819 C C . VAL A 1 101 ? -1.665 8.312 -16.819 1.00 97.38 101 VAL A C 1
ATOM 821 O O . VAL A 1 101 ? -1.946 9.462 -17.144 1.00 97.38 101 VAL A O 1
ATOM 824 N N . LYS A 1 102 ? -2.468 7.550 -16.081 1.00 97.25 102 LYS A N 1
ATOM 825 C CA . LYS A 1 102 ? -3.774 7.985 -15.594 1.00 97.25 102 LYS A CA 1
ATOM 826 C C . LYS A 1 102 ? -3.848 7.824 -14.087 1.00 97.25 102 LYS A C 1
ATOM 828 O O . LYS A 1 102 ? -3.619 6.735 -13.570 1.00 97.25 102 LYS A O 1
ATOM 833 N N . THR A 1 103 ? -4.229 8.882 -13.385 1.00 95.56 103 THR A N 1
ATOM 834 C CA . THR A 1 103 ? -4.546 8.799 -11.956 1.00 95.56 103 THR A CA 1
ATOM 835 C C . THR A 1 103 ? -5.919 8.157 -11.772 1.00 95.56 103 THR A C 1
ATOM 837 O O . THR A 1 103 ? -6.906 8.586 -12.377 1.00 95.56 103 THR A O 1
ATOM 840 N N . ILE A 1 104 ? -5.989 7.115 -10.947 1.00 93.88 104 ILE A N 1
ATOM 841 C CA . ILE A 1 104 ? -7.227 6.430 -10.585 1.00 93.88 104 ILE A CA 1
ATOM 842 C C . ILE A 1 104 ? -7.686 6.941 -9.223 1.00 93.88 104 ILE A C 1
ATOM 844 O O . ILE A 1 104 ? -6.932 6.945 -8.253 1.00 93.88 104 ILE A O 1
ATOM 848 N N . HIS A 1 105 ? -8.960 7.312 -9.155 1.00 91.31 105 HIS A N 1
ATOM 849 C CA . HIS A 1 105 ? -9.630 7.684 -7.917 1.00 91.31 105 HIS A CA 1
ATOM 850 C C . HIS A 1 105 ? -10.629 6.599 -7.513 1.00 91.31 105 HIS A C 1
ATOM 852 O O . HIS A 1 105 ? -11.128 5.834 -8.345 1.00 91.31 105 HIS A O 1
ATOM 858 N N . GLU A 1 106 ? -10.902 6.507 -6.215 1.00 91.25 106 GLU A N 1
ATOM 859 C CA . GLU A 1 106 ? -11.895 5.578 -5.688 1.00 91.25 106 GLU A CA 1
ATOM 860 C C . GLU A 1 106 ? -13.307 6.025 -6.088 1.00 91.25 106 GLU A C 1
ATOM 862 O O . GLU A 1 106 ? -13.635 7.204 -5.984 1.00 91.25 106 GLU A O 1
ATOM 867 N N . LYS A 1 107 ? -14.159 5.089 -6.528 1.00 90.44 107 LYS A N 1
ATOM 868 C CA . LYS A 1 107 ? -15.512 5.427 -7.014 1.00 90.44 107 LYS A CA 1
ATOM 869 C C . LYS A 1 107 ? -16.406 5.999 -5.912 1.00 90.44 107 LYS A C 1
ATOM 871 O O . LYS A 1 107 ? -17.217 6.881 -6.163 1.00 90.44 107 LYS A O 1
ATOM 876 N N . HIS A 1 108 ? -16.266 5.472 -4.696 1.00 90.00 108 HIS A N 1
ATOM 877 C CA . HIS A 1 108 ? -17.077 5.850 -3.539 1.00 90.00 108 HIS A CA 1
ATOM 878 C C . HIS A 1 108 ? -16.174 6.074 -2.319 1.00 90.00 108 HIS A C 1
ATOM 880 O O . HIS A 1 108 ? -16.080 5.189 -1.468 1.00 90.00 108 HIS A O 1
ATOM 886 N N . PRO A 1 109 ? -15.505 7.238 -2.222 1.00 90.56 109 PRO A N 1
ATOM 887 C CA . PRO A 1 109 ? -14.493 7.503 -1.196 1.00 90.56 109 PRO A CA 1
ATOM 888 C C . PRO A 1 109 ? -15.062 7.680 0.220 1.00 90.56 109 PRO A C 1
ATOM 890 O O . PRO A 1 109 ? -14.299 7.746 1.171 1.00 90.56 109 PRO A O 1
ATOM 893 N N . GLN A 1 110 ? -16.385 7.770 0.377 1.00 91.38 110 GLN A N 1
ATOM 894 C CA . GLN A 1 110 ? -17.048 7.903 1.683 1.00 91.38 110 GLN A CA 1
ATOM 895 C C . GLN A 1 110 ? -17.562 6.561 2.231 1.00 91.38 110 GLN A C 1
ATOM 897 O O . GLN A 1 110 ? -18.097 6.499 3.336 1.00 91.38 110 GLN A O 1
ATOM 902 N N . LYS A 1 111 ? -17.428 5.471 1.464 1.00 93.12 111 LYS A N 1
ATOM 903 C CA . LYS A 1 111 ? -17.886 4.141 1.868 1.00 93.12 111 LYS A CA 1
ATOM 904 C C . LYS A 1 111 ? -16.717 3.349 2.442 1.00 93.12 111 LYS A C 1
ATOM 906 O O . LYS A 1 111 ? -15.701 3.173 1.778 1.00 93.12 111 LYS A O 1
ATOM 911 N N . VAL A 1 112 ? -16.893 2.805 3.644 1.00 93.69 112 VAL A N 1
ATOM 912 C CA . VAL A 1 112 ? -15.932 1.858 4.222 1.00 93.69 112 VAL A CA 1
ATOM 913 C C . VAL A 1 112 ? -16.017 0.527 3.479 1.00 93.69 112 VAL A C 1
ATOM 915 O O . VAL A 1 112 ? -17.101 -0.035 3.304 1.00 93.69 112 VAL A O 1
ATOM 918 N N . LYS A 1 113 ? -14.860 0.018 3.067 1.00 94.69 113 LYS A N 1
ATOM 919 C CA . LYS A 1 113 ? -14.700 -1.207 2.286 1.00 94.69 113 LYS A CA 1
ATOM 920 C C . LYS A 1 113 ? -13.663 -2.111 2.940 1.00 94.69 113 LYS A C 1
ATOM 922 O O . LYS A 1 113 ? -12.847 -1.669 3.750 1.00 94.69 113 LYS A O 1
ATOM 927 N N . ASN A 1 114 ? -13.686 -3.387 2.579 1.00 96.44 114 ASN A N 1
ATOM 928 C CA . ASN A 1 114 ? -12.656 -4.339 2.975 1.00 96.44 114 ASN A CA 1
ATOM 929 C C . ASN A 1 114 ? -11.762 -4.602 1.762 1.00 96.44 114 ASN A C 1
ATOM 931 O O . ASN A 1 114 ? -12.265 -4.869 0.676 1.00 96.44 114 ASN A O 1
ATOM 935 N N . PHE A 1 115 ? -10.447 -4.547 1.932 1.00 97.12 115 PHE A N 1
ATOM 936 C CA . PHE A 1 115 ? -9.483 -4.756 0.859 1.00 97.12 115 PHE A CA 1
ATOM 937 C C . PHE A 1 115 ? -8.578 -5.937 1.173 1.00 97.12 115 PHE A C 1
ATOM 939 O O . PHE A 1 115 ? -7.965 -5.991 2.236 1.00 97.12 115 PHE A O 1
ATOM 946 N N . GLY A 1 116 ? -8.458 -6.855 0.219 1.00 97.69 116 GLY A N 1
ATOM 947 C CA . GLY A 1 116 ? -7.435 -7.888 0.199 1.00 97.69 116 GLY A CA 1
ATOM 948 C C . GLY A 1 116 ? -6.212 -7.403 -0.572 1.00 97.69 116 GLY A C 1
ATOM 949 O O . GLY A 1 116 ? -6.328 -6.968 -1.720 1.00 97.69 116 GLY A O 1
ATOM 950 N N . VAL A 1 117 ? -5.036 -7.506 0.042 1.00 97.81 117 VAL A N 1
ATOM 951 C CA . VAL A 1 117 ? -3.764 -7.114 -0.563 1.00 97.81 117 VAL A CA 1
ATOM 952 C C . VAL A 1 117 ? -2.807 -8.296 -0.587 1.00 97.81 117 VAL A C 1
ATOM 954 O O . VAL A 1 117 ? -2.430 -8.846 0.450 1.00 97.81 117 VAL A O 1
ATOM 957 N N . TRP A 1 118 ? -2.389 -8.665 -1.793 1.00 97.88 118 TRP A N 1
ATOM 958 C CA . TRP A 1 118 ? -1.326 -9.631 -2.024 1.00 97.88 118 TRP A CA 1
ATOM 959 C C . TRP A 1 118 ? -0.031 -8.870 -2.219 1.00 97.88 118 TRP A C 1
ATOM 961 O O . TRP A 1 118 ? 0.060 -7.991 -3.079 1.00 97.88 118 TRP A O 1
ATOM 971 N N . LEU A 1 119 ? 0.979 -9.230 -1.441 1.00 97.31 119 LEU A N 1
ATOM 972 C CA . LEU A 1 119 ? 2.298 -8.643 -1.550 1.00 97.31 119 LEU A CA 1
ATOM 973 C C . LEU A 1 119 ? 3.376 -9.717 -1.579 1.00 97.31 119 LEU A C 1
ATOM 975 O O . LEU A 1 119 ? 3.237 -10.799 -1.014 1.00 97.31 119 LEU A O 1
ATOM 979 N N . ARG A 1 120 ? 4.489 -9.360 -2.196 1.00 96.94 120 ARG A N 1
ATOM 980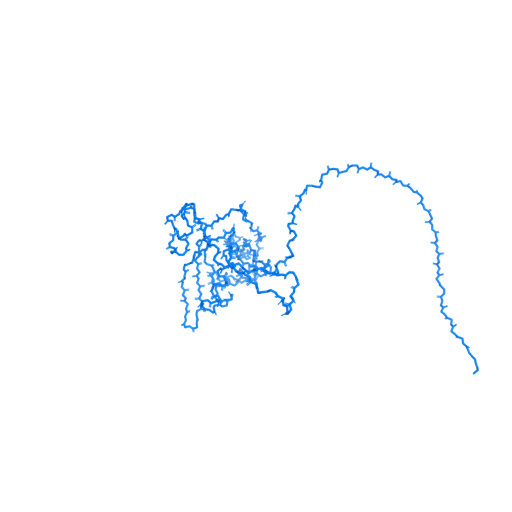 C CA . ARG A 1 120 ? 5.779 -9.999 -2.000 1.00 96.94 120 ARG A CA 1
ATOM 981 C C . ARG A 1 120 ? 6.662 -9.014 -1.257 1.00 96.94 120 ARG A C 1
ATOM 983 O O . ARG A 1 120 ? 6.674 -7.835 -1.600 1.00 96.94 120 ARG A O 1
ATOM 990 N N . TYR A 1 121 ? 7.407 -9.475 -0.266 1.00 97.25 121 TYR A N 1
ATOM 991 C CA . TYR A 1 121 ? 8.401 -8.639 0.387 1.00 97.25 121 TY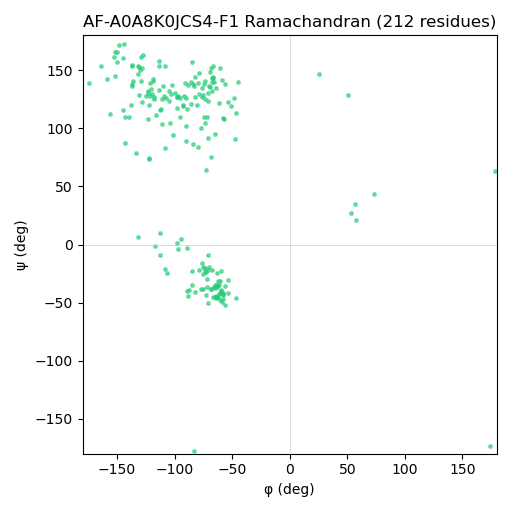R A CA 1
ATOM 992 C C . TYR A 1 121 ? 9.701 -9.388 0.633 1.00 97.25 121 TYR A C 1
ATOM 994 O O . TYR A 1 121 ? 9.715 -10.610 0.793 1.00 97.25 121 TYR A O 1
ATOM 1002 N N . ASP A 1 122 ? 10.781 -8.624 0.701 1.00 95.81 122 ASP A N 1
ATOM 1003 C CA . ASP A 1 122 ? 12.103 -9.136 1.027 1.00 95.81 122 ASP A CA 1
ATOM 1004 C C . ASP A 1 122 ? 12.382 -8.883 2.512 1.00 95.81 122 ASP A C 1
ATOM 1006 O O . ASP A 1 122 ? 12.400 -7.742 2.987 1.00 95.81 122 ASP A O 1
ATOM 1010 N N . SER A 1 123 ? 12.558 -9.970 3.259 1.00 94.12 123 SER A N 1
ATOM 1011 C CA . SER A 1 123 ? 13.050 -9.956 4.631 1.00 94.12 123 SER A CA 1
ATOM 1012 C C . SER A 1 123 ? 14.582 -9.903 4.644 1.00 94.12 123 SER A C 1
ATOM 1014 O O . SER A 1 123 ? 15.239 -9.852 3.606 1.00 94.12 123 SER A O 1
ATOM 1016 N N . ARG A 1 124 ? 15.182 -9.931 5.839 1.00 92.00 124 ARG A N 1
ATOM 1017 C CA . ARG A 1 124 ? 16.645 -10.039 5.971 1.00 92.00 124 ARG A CA 1
ATOM 1018 C C . ARG A 1 124 ? 17.182 -11.396 5.503 1.00 92.00 124 ARG A C 1
ATOM 1020 O O . ARG A 1 124 ? 18.360 -11.486 5.191 1.00 92.00 124 ARG A O 1
ATOM 1027 N N . SER A 1 125 ? 16.332 -12.421 5.480 1.00 94.81 125 SER A N 1
ATOM 1028 C CA . SER A 1 125 ? 16.726 -13.808 5.217 1.00 94.81 125 SER A CA 1
ATOM 1029 C C . SER A 1 125 ? 16.265 -14.317 3.852 1.00 94.81 125 SER A C 1
ATOM 1031 O O . SER A 1 125 ? 16.830 -15.280 3.350 1.00 94.81 125 SER A O 1
ATOM 1033 N N . GLY A 1 126 ? 15.247 -13.707 3.240 1.00 95.69 126 GLY A N 1
ATOM 1034 C CA . GLY A 1 126 ? 14.719 -14.175 1.962 1.00 95.69 126 GLY A CA 1
ATOM 1035 C C . GLY A 1 126 ? 13.463 -13.441 1.511 1.00 95.69 126 GLY A C 1
ATOM 1036 O O . GLY A 1 126 ? 13.036 -12.462 2.119 1.00 95.69 126 GLY A O 1
ATOM 1037 N N . THR A 1 127 ? 12.862 -13.922 0.425 1.00 96.88 127 THR A N 1
ATOM 1038 C CA . THR A 1 127 ? 11.681 -13.301 -0.186 1.00 96.88 127 THR A CA 1
ATOM 1039 C C . THR A 1 127 ? 10.423 -14.084 0.167 1.00 96.88 127 THR A C 1
ATOM 1041 O O . THR A 1 127 ? 10.385 -15.297 -0.042 1.00 96.88 127 THR A O 1
ATOM 1044 N N . HIS A 1 128 ? 9.382 -13.412 0.648 1.00 96.81 128 HIS A N 1
ATOM 1045 C CA . HIS A 1 128 ? 8.156 -14.055 1.115 1.00 96.81 128 HIS A CA 1
ATOM 1046 C C . HIS A 1 128 ? 6.924 -13.428 0.469 1.00 96.81 128 HIS A C 1
ATOM 1048 O O . HIS A 1 128 ? 6.831 -12.210 0.313 1.00 96.81 128 HIS A O 1
ATOM 1054 N N . ASN A 1 129 ? 5.952 -14.271 0.127 1.00 97.56 129 ASN A N 1
ATOM 1055 C CA . ASN A 1 129 ? 4.629 -13.826 -0.291 1.00 97.56 129 ASN A CA 1
ATOM 1056 C C . ASN A 1 129 ? 3.717 -13.748 0.933 1.00 97.56 129 ASN A C 1
ATOM 1058 O O . ASN A 1 129 ? 3.742 -14.622 1.798 1.00 97.56 129 ASN A O 1
ATOM 1062 N N . MET A 1 130 ? 2.901 -12.705 0.998 1.00 97.06 130 MET A N 1
ATOM 1063 C CA . MET A 1 130 ? 1.932 -12.496 2.059 1.00 97.06 130 MET A CA 1
ATOM 1064 C C . MET A 1 130 ? 0.604 -12.024 1.492 1.00 97.06 130 MET A C 1
ATOM 1066 O O . MET A 1 130 ? 0.525 -11.373 0.451 1.00 97.06 130 MET A O 1
ATOM 1070 N N . TYR A 1 131 ? -0.440 -12.319 2.250 1.00 97.56 131 TYR A N 1
ATOM 1071 C CA . TYR A 1 131 ? -1.771 -11.786 2.044 1.00 97.56 131 TYR A CA 1
ATOM 1072 C C . TYR A 1 131 ? -2.204 -11.053 3.312 1.00 97.56 131 TYR A C 1
ATOM 1074 O O . TYR A 1 131 ? -2.131 -11.626 4.405 1.00 97.56 131 TYR A O 1
ATOM 1082 N N . LYS A 1 132 ? -2.642 -9.803 3.188 1.00 97.25 132 LYS A N 1
ATOM 1083 C CA . LYS A 1 132 ? -3.16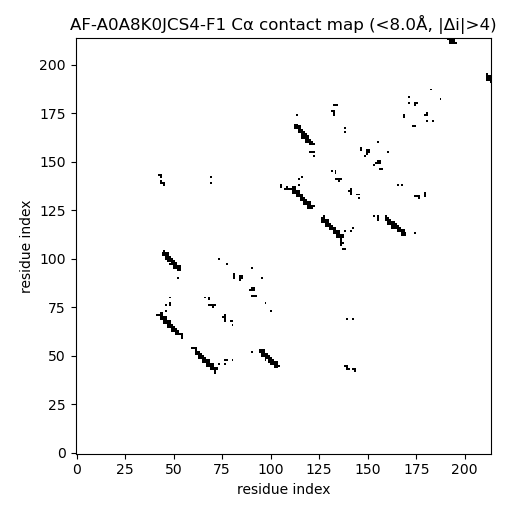3 -8.999 4.299 1.00 97.25 132 LYS A CA 1
ATOM 1084 C C . LYS A 1 132 ? -4.493 -8.368 3.918 1.00 97.25 132 LYS A C 1
ATOM 1086 O O . LYS A 1 132 ? -4.755 -8.136 2.744 1.00 97.25 132 LYS A O 1
ATOM 1091 N N . GLU A 1 133 ? -5.317 -8.113 4.924 1.00 97.44 133 GLU A N 1
ATOM 1092 C CA . GLU A 1 133 ? -6.622 -7.478 4.756 1.00 97.44 133 GLU A CA 1
ATOM 1093 C C . GLU A 1 133 ? -6.683 -6.198 5.585 1.00 97.44 133 GLU A C 1
ATOM 1095 O O . GLU A 1 133 ? -6.215 -6.188 6.731 1.00 97.44 133 GLU A O 1
ATOM 1100 N N . TYR A 1 134 ? -7.268 -5.153 5.003 1.00 96.81 134 TYR A N 1
ATOM 1101 C CA . TYR A 1 134 ? -7.457 -3.838 5.617 1.00 96.81 134 TYR A CA 1
ATOM 1102 C C . TYR A 1 134 ? -8.893 -3.364 5.419 1.00 96.81 134 TYR A C 1
ATOM 1104 O O . TYR A 1 134 ? -9.510 -3.662 4.397 1.00 96.81 134 TYR A O 1
ATOM 1112 N N . ARG A 1 135 ? -9.422 -2.620 6.392 1.00 95.81 135 ARG A N 1
ATOM 1113 C CA . ARG A 1 135 ? -10.742 -1.988 6.319 1.00 95.81 135 ARG A CA 1
ATOM 1114 C C . ARG A 1 135 ? -10.543 -0.482 6.235 1.00 95.81 135 ARG A C 1
ATOM 1116 O O . ARG A 1 135 ? -10.207 0.134 7.236 1.00 95.81 135 ARG A O 1
ATOM 1123 N N . GLU A 1 136 ? -10.715 0.070 5.043 1.00 95.25 136 GLU A N 1
ATOM 1124 C CA . GLU A 1 136 ? -10.405 1.466 4.716 1.00 95.25 136 GLU A CA 1
ATOM 1125 C C . GLU A 1 136 ? -11.436 2.023 3.727 1.00 95.25 136 GLU A C 1
ATOM 1127 O O . GLU A 1 136 ? -12.282 1.290 3.211 1.00 95.25 136 GLU A O 1
ATOM 1132 N N . MET A 1 137 ? -11.377 3.324 3.447 1.00 93.19 137 MET A N 1
ATOM 1133 C CA . MET A 1 137 ? -12.286 3.980 2.497 1.00 93.19 137 MET A CA 1
ATOM 1134 C C . MET A 1 137 ? -11.823 3.885 1.035 1.00 93.19 137 MET A C 1
ATOM 1136 O O . MET A 1 137 ? -12.637 3.986 0.119 1.00 93.19 137 MET A O 1
ATOM 1140 N N . SER A 1 138 ? -10.525 3.672 0.793 1.00 94.56 138 SER A N 1
ATOM 1141 C CA . SER A 1 138 ? -9.944 3.628 -0.552 1.00 94.56 138 SER A CA 1
ATOM 1142 C C . SER A 1 138 ? -8.807 2.613 -0.676 1.00 94.56 138 SER A C 1
ATOM 1144 O O . SER A 1 138 ? -8.181 2.222 0.314 1.00 94.56 138 SER A O 1
ATOM 1146 N N . ARG A 1 139 ? -8.497 2.211 -1.917 1.00 94.50 139 ARG A N 1
ATOM 1147 C CA . ARG A 1 139 ? -7.348 1.334 -2.208 1.00 94.50 139 ARG A CA 1
ATOM 1148 C C . ARG A 1 139 ? -6.010 1.977 -1.853 1.00 94.50 139 ARG A C 1
ATOM 1150 O O . ARG A 1 139 ? -5.114 1.276 -1.388 1.00 94.50 139 ARG A O 1
ATOM 1157 N N . THR A 1 140 ? -5.879 3.290 -2.034 1.00 94.94 140 THR A N 1
ATOM 1158 C CA . THR A 1 140 ? -4.677 4.044 -1.652 1.00 94.94 140 THR A CA 1
ATOM 1159 C C . THR A 1 140 ? -4.458 4.016 -0.144 1.00 94.94 140 THR A C 1
ATOM 1161 O O . THR A 1 140 ? -3.349 3.716 0.291 1.00 94.94 140 THR A O 1
ATOM 1164 N N . ASP A 1 141 ? -5.516 4.219 0.647 1.00 94.44 141 ASP A N 1
ATOM 1165 C CA . ASP A 1 141 ? -5.425 4.199 2.112 1.00 94.44 141 ASP A CA 1
ATOM 1166 C C . ASP A 1 141 ? -5.125 2.784 2.629 1.00 94.44 141 ASP A C 1
ATOM 1168 O O . ASP A 1 141 ? -4.286 2.604 3.508 1.00 94.44 141 ASP A O 1
ATOM 1172 N N . ALA A 1 142 ? -5.715 1.747 2.019 1.00 95.75 142 ALA A N 1
ATOM 1173 C CA . ALA A 1 142 ? -5.392 0.354 2.340 1.00 95.75 142 ALA A CA 1
ATOM 1174 C C . ALA A 1 142 ? -3.910 0.026 2.108 1.00 95.75 142 ALA A C 1
ATOM 1176 O O . ALA A 1 142 ? -3.288 -0.686 2.900 1.00 95.75 142 ALA A O 1
ATOM 1177 N N . VAL A 1 143 ? -3.326 0.557 1.034 1.00 95.94 143 VAL A N 1
ATOM 1178 C CA . VAL A 1 143 ? -1.900 0.398 0.737 1.00 95.94 143 VAL A CA 1
ATOM 1179 C C . VAL A 1 143 ? -1.024 1.217 1.693 1.00 95.94 143 VAL A C 1
ATOM 1181 O O . VAL A 1 143 ? 0.040 0.750 2.099 1.00 95.94 143 VAL A O 1
ATOM 1184 N N . GLU A 1 144 ? -1.455 2.406 2.104 1.00 94.88 144 GLU A N 1
ATOM 1185 C CA . GLU A 1 144 ? -0.750 3.219 3.101 1.00 94.88 144 GLU A CA 1
ATOM 1186 C C . GLU A 1 144 ? -0.723 2.535 4.481 1.00 94.88 144 GLU A C 1
ATOM 1188 O O . GLU A 1 144 ? 0.343 2.393 5.099 1.00 94.88 144 GLU A O 1
ATOM 1193 N N . SER A 1 145 ? -1.866 1.997 4.912 1.00 95.12 145 SER A N 1
ATOM 1194 C CA . SER A 1 145 ? -1.991 1.158 6.107 1.00 95.12 145 SER A CA 1
ATOM 1195 C C . SER A 1 145 ? -1.125 -0.104 6.004 1.00 95.12 145 SER A C 1
ATOM 1197 O O . SER A 1 145 ? -0.441 -0.459 6.971 1.00 95.12 145 SER A O 1
ATOM 1199 N N . LEU A 1 146 ? -1.048 -0.737 4.823 1.00 96.75 146 LEU A N 1
ATOM 1200 C CA . LEU A 1 146 ? -0.123 -1.847 4.565 1.00 96.75 146 LEU A CA 1
ATOM 1201 C C . LEU A 1 146 ? 1.336 -1.443 4.780 1.00 96.75 146 LEU A C 1
ATOM 1203 O O . LEU A 1 146 ? 2.072 -2.171 5.448 1.00 96.75 146 LEU A O 1
ATOM 1207 N N . TYR A 1 147 ? 1.778 -0.320 4.211 1.00 95.94 147 TYR A N 1
ATOM 1208 C CA . TYR A 1 147 ? 3.163 0.129 4.359 1.00 95.94 147 TYR A CA 1
ATOM 1209 C C . TYR A 1 147 ? 3.518 0.393 5.824 1.00 95.94 147 TYR A C 1
ATOM 1211 O O . TYR A 1 147 ? 4.573 -0.054 6.282 1.00 95.94 147 TYR A O 1
ATOM 1219 N N . SER A 1 148 ? 2.621 1.037 6.570 1.00 95.12 148 SER A N 1
ATOM 1220 C CA . SER A 1 148 ? 2.797 1.300 8.002 1.00 95.12 148 SER A CA 1
ATOM 1221 C C . SER A 1 148 ? 2.879 0.005 8.818 1.00 95.12 148 SER A C 1
ATOM 1223 O O . SER A 1 148 ? 3.781 -0.175 9.638 1.00 95.12 148 SER A O 1
ATOM 1225 N N . ASP A 1 149 ? 1.987 -0.946 8.547 1.00 95.69 149 ASP A N 1
ATOM 1226 C CA . ASP A 1 149 ? 1.958 -2.253 9.201 1.00 95.69 149 ASP A CA 1
ATOM 1227 C C . ASP A 1 149 ? 3.225 -3.080 8.899 1.00 95.69 149 ASP A C 1
ATOM 1229 O O . ASP A 1 149 ? 3.866 -3.627 9.800 1.00 95.69 149 ASP A O 1
ATOM 1233 N N . MET A 1 150 ? 3.645 -3.132 7.633 1.00 97.25 150 MET A N 1
ATOM 1234 C CA . MET A 1 150 ? 4.854 -3.847 7.219 1.00 97.25 150 MET A CA 1
ATOM 1235 C C . MET A 1 150 ? 6.131 -3.232 7.807 1.00 97.25 150 MET A C 1
ATOM 1237 O O . MET A 1 150 ? 7.050 -3.971 8.179 1.00 97.25 150 MET A O 1
ATOM 1241 N N . ALA A 1 151 ? 6.179 -1.907 7.958 1.00 96.00 151 ALA A N 1
ATOM 1242 C CA . ALA A 1 151 ? 7.266 -1.227 8.649 1.00 96.00 151 ALA A CA 1
ATOM 1243 C C . ALA A 1 151 ? 7.287 -1.563 10.150 1.00 96.00 151 ALA A C 1
ATOM 1245 O O . ALA A 1 151 ? 8.343 -1.901 10.683 1.00 96.00 151 ALA A O 1
ATOM 1246 N N . ALA A 1 152 ? 6.136 -1.543 10.825 1.00 95.94 152 ALA A N 1
ATOM 1247 C CA . ALA A 1 152 ? 6.057 -1.789 12.263 1.00 95.94 152 ALA A CA 1
ATOM 1248 C C . ALA A 1 152 ? 6.318 -3.258 12.635 1.00 95.94 152 ALA A C 1
ATOM 1250 O O . ALA A 1 152 ? 7.148 -3.548 13.496 1.00 95.94 152 ALA A O 1
ATOM 1251 N N . ARG A 1 153 ? 5.632 -4.201 11.976 1.00 95.50 153 ARG A N 1
ATOM 1252 C CA . ARG A 1 153 ? 5.665 -5.626 12.349 1.00 95.50 153 ARG A CA 1
ATOM 1253 C C . ARG A 1 153 ? 6.838 -6.383 11.741 1.00 95.50 153 ARG A C 1
ATOM 1255 O O . ARG A 1 153 ? 7.389 -7.274 12.380 1.00 95.50 153 ARG A O 1
ATOM 1262 N N . HIS A 1 154 ? 7.232 -6.031 10.517 1.00 95.62 154 HIS A N 1
ATOM 1263 C CA . HIS A 1 154 ? 8.254 -6.768 9.766 1.00 95.62 154 HIS A CA 1
ATOM 1264 C C . HIS A 1 154 ? 9.509 -5.941 9.471 1.00 95.62 154 HIS A C 1
ATOM 1266 O O . HIS A 1 154 ? 10.449 -6.465 8.873 1.00 95.62 154 HIS A O 1
ATOM 1272 N N . ARG A 1 155 ? 9.553 -4.662 9.884 1.00 94.94 155 ARG A N 1
ATOM 1273 C CA . ARG A 1 155 ? 10.654 -3.726 9.582 1.00 94.94 155 ARG A CA 1
ATOM 1274 C C . ARG A 1 155 ? 10.955 -3.638 8.084 1.00 94.94 155 ARG A C 1
ATOM 1276 O O . ARG A 1 155 ? 12.087 -3.354 7.684 1.00 94.94 155 ARG A O 1
ATOM 1283 N N . ALA A 1 156 ? 9.946 -3.899 7.255 1.00 95.94 156 ALA A N 1
ATOM 1284 C CA . ALA A 1 156 ? 10.074 -3.860 5.813 1.00 95.94 156 ALA A CA 1
ATOM 1285 C C . ALA A 1 156 ? 10.023 -2.404 5.346 1.00 95.94 156 ALA A C 1
ATOM 1287 O O . ALA A 1 156 ? 9.148 -1.631 5.730 1.00 95.94 156 ALA A O 1
ATOM 1288 N N . ARG A 1 157 ? 10.997 -2.020 4.523 1.00 93.50 157 ARG A N 1
ATOM 1289 C CA . ARG A 1 157 ? 11.059 -0.684 3.923 1.00 93.50 157 ARG A CA 1
ATOM 1290 C C . ARG A 1 157 ? 10.204 -0.649 2.661 1.00 93.50 157 ARG A C 1
ATOM 1292 O O . ARG A 1 157 ? 10.056 -1.672 2.000 1.00 93.50 157 ARG A O 1
ATOM 1299 N N . PHE A 1 158 ? 9.759 0.543 2.262 1.00 90.25 158 PHE A N 1
ATOM 1300 C CA . PHE A 1 158 ? 8.985 0.763 1.031 1.00 90.25 158 PHE A CA 1
ATOM 1301 C C . PHE A 1 158 ? 9.580 0.050 -0.198 1.00 90.25 158 PHE A C 1
ATOM 1303 O O . PHE A 1 158 ? 8.877 -0.651 -0.920 1.00 90.25 158 PHE A O 1
ATOM 1310 N N . ARG A 1 159 ? 10.903 0.157 -0.394 1.00 91.12 159 ARG A N 1
ATOM 1311 C CA . ARG A 1 159 ? 11.611 -0.467 -1.526 1.00 91.12 159 ARG A CA 1
ATOM 1312 C C . ARG A 1 159 ? 11.565 -1.998 -1.547 1.00 91.12 159 ARG A C 1
ATOM 1314 O O . ARG A 1 159 ? 11.759 -2.579 -2.604 1.00 91.12 159 ARG A O 1
ATOM 1321 N N . SER A 1 160 ? 11.369 -2.626 -0.390 1.00 94.00 160 SER A N 1
ATOM 1322 C CA . SER A 1 160 ? 11.422 -4.079 -0.201 1.00 94.00 160 SER A CA 1
ATOM 1323 C C . SER A 1 160 ? 10.043 -4.724 -0.302 1.00 94.00 160 SER A C 1
ATOM 1325 O O . SER A 1 160 ? 9.920 -5.912 -0.033 1.00 94.00 160 SER A O 1
ATOM 1327 N N . ILE A 1 161 ? 9.003 -3.951 -0.629 1.00 95.81 161 ILE A N 1
ATOM 1328 C CA . ILE A 1 161 ? 7.622 -4.420 -0.729 1.00 95.81 161 ILE A CA 1
ATOM 1329 C C . ILE A 1 161 ? 7.148 -4.227 -2.166 1.00 95.81 161 ILE A C 1
ATOM 1331 O O . ILE A 1 161 ? 7.177 -3.125 -2.721 1.00 95.81 161 ILE A O 1
ATOM 1335 N N . HIS A 1 162 ? 6.678 -5.314 -2.762 1.00 95.06 162 HIS A N 1
ATOM 1336 C CA . HIS A 1 162 ? 6.020 -5.350 -4.057 1.00 95.06 162 HIS A CA 1
ATOM 1337 C C . HIS A 1 162 ? 4.555 -5.711 -3.848 1.00 95.06 162 HIS A C 1
ATOM 1339 O O . HIS A 1 162 ? 4.233 -6.803 -3.386 1.00 95.06 162 HIS A O 1
ATOM 1345 N N . ILE A 1 163 ? 3.664 -4.790 -4.199 1.00 95.88 163 ILE A N 1
ATOM 1346 C CA . ILE A 1 163 ? 2.225 -5.041 -4.197 1.00 95.88 163 ILE A CA 1
ATOM 1347 C C . ILE A 1 163 ? 1.905 -5.783 -5.489 1.00 95.88 163 ILE A C 1
ATOM 1349 O O . ILE A 1 163 ? 2.192 -5.290 -6.576 1.00 95.88 163 ILE A O 1
ATOM 1353 N N . LEU A 1 164 ? 1.358 -6.986 -5.361 1.00 95.00 164 LEU A N 1
ATOM 1354 C CA . LEU A 1 164 ? 1.016 -7.841 -6.494 1.00 95.00 164 LEU A CA 1
ATOM 1355 C C . LEU A 1 164 ? -0.397 -7.543 -6.983 1.00 95.00 164 LEU A C 1
ATOM 1357 O O . LEU A 1 164 ? -0.642 -7.467 -8.183 1.00 95.00 164 LEU A O 1
ATOM 1361 N N . ARG A 1 165 ? -1.335 -7.399 -6.043 1.00 95.50 165 ARG A N 1
ATOM 1362 C CA . ARG A 1 165 ? -2.747 -7.169 -6.341 1.00 95.50 165 ARG A CA 1
ATOM 1363 C C . ARG A 1 165 ? -3.446 -6.547 -5.138 1.00 95.50 165 ARG A C 1
ATOM 1365 O O . ARG A 1 165 ? -3.181 -6.944 -4.005 1.00 95.50 165 ARG A O 1
ATOM 1372 N N . VAL A 1 166 ? -4.370 -5.630 -5.404 1.00 96.56 166 VAL A N 1
ATOM 1373 C CA . VAL A 1 166 ? -5.311 -5.069 -4.426 1.00 96.56 166 VAL A CA 1
ATOM 1374 C C . VAL A 1 166 ? -6.721 -5.312 -4.951 1.00 96.56 166 VAL A C 1
ATOM 1376 O O . VAL A 1 166 ? -6.987 -5.053 -6.124 1.00 96.56 166 VAL A O 1
ATOM 1379 N N . VAL A 1 167 ? -7.606 -5.850 -4.114 1.00 96.06 167 VAL A N 1
ATOM 1380 C CA . VAL A 1 167 ? -8.998 -6.162 -4.476 1.00 96.06 167 VAL A CA 1
ATOM 1381 C C . VAL A 1 167 ? -9.927 -5.736 -3.352 1.00 96.06 167 VAL A C 1
ATOM 1383 O O . VAL A 1 167 ? -9.623 -5.980 -2.188 1.00 96.06 167 VAL A O 1
ATOM 1386 N N . GLU A 1 168 ? -11.058 -5.133 -3.704 1.00 95.50 168 GLU A N 1
ATOM 1387 C CA . GLU A 1 168 ? -12.183 -4.934 -2.788 1.00 95.50 168 GLU A CA 1
ATOM 1388 C C . GLU A 1 168 ? -12.902 -6.271 -2.552 1.00 95.50 168 GLU A C 1
ATOM 1390 O O . GLU A 1 168 ? -13.289 -6.954 -3.497 1.00 95.50 168 GLU A O 1
ATOM 1395 N N . LEU A 1 169 ? -13.051 -6.658 -1.289 1.00 95.44 169 LEU A N 1
ATOM 1396 C CA . LEU A 1 169 ? -13.807 -7.830 -0.863 1.00 95.44 169 LEU A CA 1
ATOM 1397 C C . LEU A 1 169 ? -15.254 -7.401 -0.612 1.00 95.44 169 LEU A C 1
ATOM 1399 O O . LEU A 1 169 ? -15.559 -6.791 0.415 1.00 95.44 169 LEU A O 1
ATOM 1403 N N . GLU A 1 170 ? -16.130 -7.700 -1.568 1.00 91.94 170 GLU A N 1
ATOM 1404 C CA . GLU A 1 170 ? -17.544 -7.311 -1.509 1.00 91.94 170 GLU A CA 1
ATOM 1405 C C . GLU A 1 170 ? -18.341 -8.172 -0.524 1.00 91.94 170 GLU A C 1
ATOM 1407 O O . GLU A 1 170 ? -19.199 -7.665 0.199 1.00 91.94 170 GLU A O 1
ATOM 1412 N N . LYS A 1 171 ? -18.047 -9.476 -0.471 1.00 93.19 171 LYS A N 1
ATOM 1413 C CA . LYS A 1 171 ? -18.734 -10.417 0.414 1.00 93.19 171 LYS A CA 1
ATOM 1414 C C . LYS A 1 171 ? -18.039 -10.475 1.765 1.00 93.19 171 LYS A C 1
ATOM 1416 O O . LYS A 1 171 ? -16.816 -10.573 1.855 1.00 93.19 171 LYS A O 1
ATOM 1421 N N . THR A 1 172 ? -18.833 -10.486 2.829 1.00 89.56 172 THR A N 1
ATOM 1422 C CA . THR A 1 172 ? -18.339 -10.651 4.203 1.00 89.56 172 THR A CA 1
ATOM 1423 C C . THR A 1 172 ? -17.645 -11.994 4.412 1.00 89.56 172 THR A C 1
ATOM 1425 O O . THR A 1 172 ? -16.686 -12.069 5.175 1.00 89.56 172 THR A O 1
ATOM 1428 N N . ASP A 1 173 ? -18.079 -13.029 3.694 1.00 91.50 173 ASP A N 1
ATOM 1429 C CA . ASP A 1 173 ? -17.549 -14.391 3.821 1.00 91.50 173 ASP A CA 1
ATOM 1430 C C . ASP A 1 173 ? -16.150 -14.546 3.207 1.00 91.50 173 ASP A C 1
ATOM 1432 O O . ASP A 1 173 ? -15.380 -15.416 3.620 1.00 91.50 173 ASP A O 1
ATOM 1436 N N . ASP A 1 174 ? -15.787 -13.666 2.267 1.00 93.88 174 ASP A N 1
ATOM 1437 C CA . ASP A 1 174 ? -14.471 -13.665 1.621 1.00 93.88 174 ASP A CA 1
ATOM 1438 C C . ASP A 1 174 ? -13.372 -13.094 2.530 1.00 93.88 174 ASP A C 1
ATOM 1440 O O . ASP A 1 174 ? -12.183 -13.304 2.271 1.00 93.88 174 ASP A O 1
ATOM 1444 N N . VAL A 1 175 ? -13.750 -12.395 3.606 1.00 95.50 175 VAL A N 1
ATOM 1445 C CA . VAL A 1 175 ? -12.825 -11.890 4.625 1.00 95.50 175 VAL A CA 1
ATOM 1446 C C . VAL A 1 175 ? -12.291 -13.070 5.429 1.00 95.50 175 VAL A C 1
ATOM 1448 O O . VAL A 1 175 ? -13.049 -13.823 6.037 1.00 95.50 175 VAL A O 1
ATOM 1451 N N . LYS A 1 176 ? -10.970 -13.241 5.481 1.00 94.94 176 LYS A N 1
ATOM 1452 C CA . LYS A 1 176 ? -10.322 -14.382 6.147 1.00 94.94 176 LYS A CA 1
ATOM 1453 C C . LYS A 1 176 ? -9.662 -13.987 7.457 1.00 94.94 176 LYS A C 1
ATOM 1455 O O . LYS A 1 176 ? -9.478 -14.848 8.319 1.00 94.94 176 LYS A O 1
ATOM 1460 N N . ARG A 1 177 ? -9.286 -12.718 7.642 1.00 95.69 177 ARG A N 1
ATOM 1461 C CA . ARG A 1 177 ? -8.526 -12.284 8.821 1.00 95.69 177 ARG A CA 1
ATOM 1462 C C . ARG A 1 177 ? -9.439 -12.041 10.031 1.00 95.69 177 ARG A C 1
ATOM 1464 O O . ARG A 1 177 ? -10.378 -11.252 9.940 1.00 95.69 177 ARG A O 1
ATOM 1471 N N . PRO A 1 178 ? -9.151 -12.655 11.198 1.00 95.12 178 PRO A N 1
ATOM 1472 C CA . PRO A 1 178 ? -10.047 -12.602 12.359 1.00 95.12 178 PRO A CA 1
ATOM 1473 C C . PRO A 1 178 ? -10.241 -11.177 12.897 1.00 95.12 178 PRO A C 1
ATOM 1475 O O . PRO A 1 178 ? -11.344 -10.810 13.289 1.00 95.12 178 PRO A O 1
ATOM 1478 N N . TYR A 1 179 ? -9.198 -10.343 12.834 1.00 93.31 179 TYR A N 1
ATOM 1479 C CA . TYR A 1 179 ? -9.250 -8.954 13.295 1.00 93.31 179 TYR A CA 1
ATOM 1480 C C . TYR A 1 179 ? -10.111 -8.034 12.409 1.00 93.31 179 TYR A C 1
ATOM 1482 O O . TYR A 1 179 ? -10.519 -6.975 12.877 1.00 93.31 179 TYR A O 1
ATOM 1490 N N . ILE A 1 180 ? -10.400 -8.416 11.156 1.00 94.81 180 ILE A N 1
ATOM 1491 C CA . ILE A 1 180 ? -11.396 -7.728 10.317 1.00 94.81 180 ILE A CA 1
ATOM 1492 C C . ILE A 1 180 ? -12.776 -8.339 10.544 1.00 94.81 180 ILE A C 1
ATOM 1494 O O . ILE A 1 180 ? -13.741 -7.594 10.670 1.00 94.81 180 ILE A O 1
ATOM 1498 N N . LYS A 1 181 ? -12.878 -9.671 10.680 1.00 93.94 181 LYS A N 1
ATOM 1499 C CA . LYS A 1 181 ? -14.154 -10.363 10.939 1.00 93.94 181 LYS A CA 1
ATOM 1500 C C . LYS A 1 181 ? -14.898 -9.820 12.159 1.00 93.94 181 LYS A C 1
ATOM 1502 O O . LYS A 1 181 ? -16.104 -9.620 12.081 1.00 93.94 181 LYS A O 1
ATOM 1507 N N . GLN A 1 182 ? -14.187 -9.523 13.249 1.00 93.56 182 GLN A N 1
ATOM 1508 C CA . GLN A 1 182 ? -14.791 -8.939 14.457 1.00 93.56 182 GLN A CA 1
ATOM 1509 C C . GLN A 1 182 ? -15.471 -7.578 14.213 1.00 93.56 182 GLN A C 1
ATOM 1511 O O . GLN A 1 182 ? -16.341 -7.189 14.979 1.00 93.56 182 GLN A O 1
ATOM 1516 N N . LEU A 1 183 ? -15.084 -6.851 13.156 1.00 93.06 183 LEU A N 1
AT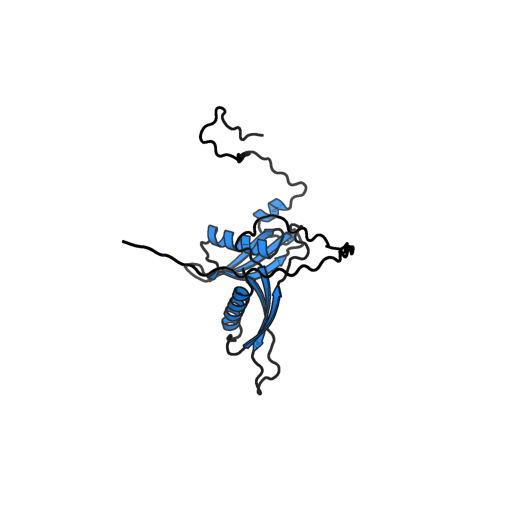OM 1517 C CA . LEU A 1 183 ? -15.625 -5.530 12.818 1.00 93.06 183 LEU A CA 1
ATOM 1518 C C . LEU A 1 183 ? -16.855 -5.596 11.898 1.00 93.06 183 LEU A C 1
ATOM 1520 O O . LEU A 1 183 ? -17.396 -4.555 11.533 1.00 93.06 183 LEU A O 1
ATOM 1524 N N . LEU A 1 184 ? -17.260 -6.796 11.470 1.00 91.94 184 LEU A N 1
ATOM 1525 C CA . LEU A 1 184 ? -18.370 -7.007 10.533 1.00 91.94 184 LEU A CA 1
ATOM 1526 C C . LEU A 1 184 ? -19.686 -7.367 11.233 1.00 91.94 184 LEU A C 1
ATOM 1528 O O . LEU A 1 184 ? -20.681 -7.621 10.557 1.00 91.94 184 LEU A O 1
ATOM 1532 N N . THR A 1 185 ? -19.705 -7.419 12.565 1.00 92.19 185 THR A N 1
ATOM 1533 C CA . THR A 1 185 ? -20.927 -7.709 13.316 1.00 92.19 185 THR A CA 1
ATOM 1534 C C . THR A 1 185 ? -21.933 -6.570 13.168 1.00 92.19 185 THR A C 1
ATOM 1536 O O . THR A 1 185 ? -21.578 -5.390 13.111 1.00 92.19 185 THR A 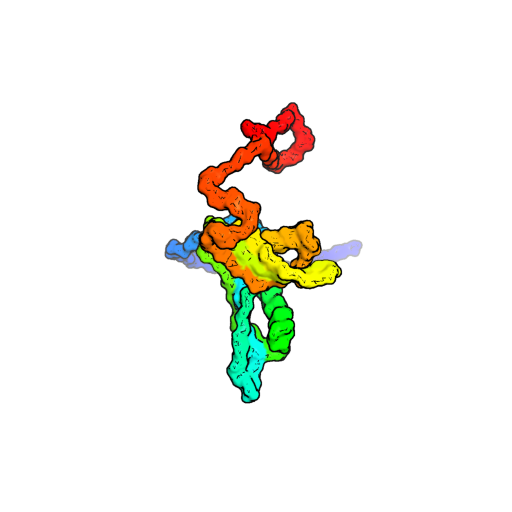O 1
ATOM 1539 N N . LYS A 1 186 ? -23.216 -6.931 13.093 1.00 93.38 186 LYS A N 1
ATOM 1540 C CA . LYS A 1 186 ? -24.305 -5.954 13.084 1.00 93.38 186 LYS A CA 1
ATOM 1541 C C . LYS A 1 186 ? -24.367 -5.247 14.445 1.00 93.38 186 LYS A C 1
ATOM 1543 O O . LYS A 1 186 ? -24.106 -5.878 15.466 1.00 93.38 186 LYS A O 1
ATOM 1548 N N . ASP A 1 187 ? -24.695 -3.955 14.432 1.00 93.81 187 ASP A N 1
ATOM 1549 C CA . ASP A 1 187 ? -24.879 -3.122 15.631 1.00 93.81 187 ASP A CA 1
ATOM 1550 C C . ASP A 1 187 ? -23.647 -3.100 16.560 1.00 93.81 187 ASP A C 1
ATOM 1552 O O . ASP A 1 187 ? -23.743 -3.034 17.787 1.00 93.81 187 ASP A O 1
ATOM 1556 N N . LEU A 1 188 ? -22.458 -3.154 15.949 1.00 93.81 188 LEU A N 1
ATOM 1557 C CA . LEU A 1 188 ? -21.182 -3.112 16.649 1.00 93.81 188 LEU A CA 1
ATOM 1558 C C . LEU A 1 188 ? -21.021 -1.793 17.411 1.00 93.81 188 LEU A C 1
ATOM 1560 O O . LEU A 1 188 ? -21.007 -0.708 16.830 1.00 93.81 188 LEU A O 1
ATOM 1564 N N . SER A 1 189 ? -20.837 -1.911 18.720 1.00 94.19 189 SER A N 1
ATOM 1565 C CA . SER A 1 189 ? -20.567 -0.802 19.625 1.00 94.19 189 SER A CA 1
ATOM 1566 C C . SER A 1 189 ? -19.361 -1.132 20.494 1.00 94.19 189 SER A C 1
ATOM 1568 O O . SER A 1 189 ? -19.077 -2.294 20.790 1.00 94.19 189 SER A O 1
ATOM 1570 N N . PHE A 1 190 ? -18.631 -0.093 20.887 1.00 91.88 190 PHE A N 1
ATOM 1571 C CA . PHE A 1 190 ? -17.486 -0.217 21.776 1.00 91.88 190 PHE A CA 1
ATOM 1572 C C . PHE A 1 190 ? -17.717 0.680 22.989 1.00 91.88 190 PHE A C 1
ATOM 1574 O O . PHE A 1 190 ? -18.061 1.852 22.802 1.00 91.88 190 PHE A O 1
ATOM 1581 N N . PRO A 1 191 ? -17.513 0.184 24.224 1.00 92.00 191 PRO A N 1
ATOM 1582 C CA . PRO A 1 191 ? -17.402 1.084 25.360 1.00 92.00 191 PRO A CA 1
ATOM 1583 C C . PRO A 1 191 ? -16.208 2.018 25.126 1.00 92.00 191 PRO A C 1
ATOM 1585 O O . PRO A 1 191 ? -15.251 1.642 24.445 1.00 92.00 191 PRO A O 1
ATOM 1588 N N . LEU A 1 192 ? -16.248 3.224 25.694 1.00 89.38 192 LEU A N 1
ATOM 1589 C CA . LEU A 1 192 ? -15.133 4.173 25.676 1.00 89.38 192 LEU A CA 1
ATOM 1590 C C . LEU A 1 192 ? -14.536 4.256 27.092 1.00 89.38 192 LEU A C 1
ATOM 1592 O O . LEU A 1 192 ? -14.901 5.158 27.842 1.00 89.38 192 LEU A O 1
ATOM 1596 N N . PRO A 1 193 ? -13.641 3.330 27.498 1.00 88.44 193 PRO A N 1
ATOM 1597 C CA . PRO A 1 193 ? -13.241 3.201 28.901 1.00 88.44 193 PRO A CA 1
ATOM 1598 C C . PRO A 1 193 ? -12.290 4.312 29.353 1.00 88.44 193 PRO A C 1
ATOM 1600 O O . PRO A 1 193 ? -12.097 4.520 30.545 1.00 88.44 193 PRO A O 1
ATOM 1603 N N . HIS A 1 194 ? -11.644 4.986 28.401 1.00 87.94 194 HIS A N 1
ATOM 1604 C CA . HIS A 1 194 ? -10.633 5.993 28.669 1.00 87.94 194 HIS A CA 1
ATOM 1605 C C . HIS A 1 194 ? -10.718 7.116 27.638 1.00 87.94 194 HIS A C 1
ATOM 1607 O O . HIS A 1 194 ? -10.454 6.907 26.450 1.00 87.94 194 HIS A O 1
ATOM 1613 N N . ARG A 1 195 ? -11.050 8.325 28.092 1.00 85.75 195 ARG A N 1
ATOM 1614 C CA . ARG A 1 195 ? -11.107 9.526 27.257 1.00 85.75 195 ARG A CA 1
ATOM 1615 C C . ARG A 1 195 ? -10.012 10.505 27.667 1.00 85.75 195 ARG A C 1
ATOM 1617 O O . ARG A 1 195 ? -10.025 11.046 28.765 1.00 85.75 195 ARG A O 1
ATOM 1624 N N . ILE A 1 196 ? -9.073 10.766 26.758 1.00 85.50 196 ILE A N 1
ATOM 1625 C CA . ILE A 1 196 ? -8.036 11.792 26.942 1.00 85.50 196 ILE A CA 1
ATOM 1626 C C . ILE A 1 196 ? -8.517 13.081 26.278 1.00 85.50 196 ILE A C 1
ATOM 1628 O O . ILE A 1 196 ? -8.554 13.169 25.049 1.00 85.50 196 ILE A O 1
ATOM 1632 N N . SER A 1 197 ? -8.861 14.098 27.067 1.00 80.31 197 SER A N 1
ATOM 1633 C CA . SER A 1 197 ? -9.117 15.441 26.545 1.00 80.31 197 SER A CA 1
ATOM 1634 C C . SER A 1 197 ? -7.793 16.108 26.168 1.00 80.31 197 SER A C 1
ATOM 1636 O O . SER A 1 197 ? -6.993 16.458 27.038 1.00 80.31 197 SER A O 1
ATOM 1638 N N . LYS A 1 198 ? -7.543 16.296 24.871 1.00 79.25 198 LYS A N 1
ATOM 1639 C CA . LYS A 1 198 ? -6.419 17.116 24.406 1.00 79.25 198 LYS A CA 1
ATOM 1640 C C . LYS A 1 198 ? -6.804 18.586 24.575 1.00 79.25 198 LYS A C 1
ATOM 1642 O O . LYS A 1 198 ? -7.575 19.106 23.777 1.00 79.25 198 LYS A O 1
ATOM 1647 N N . ALA A 1 199 ? -6.321 19.228 25.636 1.00 77.38 199 ALA A N 1
ATOM 1648 C CA . ALA A 1 199 ? -6.530 20.659 25.839 1.00 77.38 199 ALA A CA 1
ATOM 1649 C C . ALA A 1 199 ? -5.797 21.465 24.753 1.00 77.38 199 ALA A C 1
ATOM 1651 O O . ALA A 1 199 ? -4.663 21.138 24.395 1.00 77.38 199 ALA A O 1
ATOM 1652 N N . THR A 1 200 ? -6.436 22.525 24.251 1.00 74.50 200 THR A N 1
ATOM 1653 C CA . THR A 1 200 ? -5.864 23.435 23.243 1.00 74.50 200 THR A CA 1
ATOM 1654 C C . THR A 1 200 ? -4.594 24.124 23.751 1.00 74.50 200 THR A C 1
ATOM 1656 O O . THR A 1 200 ? -3.673 24.364 22.976 1.00 74.50 200 THR A O 1
ATOM 1659 N N . SER A 1 201 ? -4.501 24.382 25.061 1.00 77.12 201 SER A N 1
ATOM 1660 C CA . SER A 1 201 ? -3.282 24.854 25.722 1.00 77.12 201 SER A CA 1
ATOM 1661 C C . SER A 1 201 ? -2.690 23.756 26.608 1.00 77.12 201 SER A C 1
ATOM 1663 O O . SER A 1 201 ? -3.366 23.164 27.452 1.00 77.12 201 SER A O 1
ATOM 1665 N N . LYS A 1 202 ? -1.400 23.459 26.415 1.00 76.69 202 LYS A N 1
ATOM 1666 C CA . LYS A 1 202 ? -0.651 22.538 27.279 1.00 76.69 202 LYS A CA 1
ATOM 1667 C C . LYS A 1 202 ? -0.234 23.277 28.549 1.00 76.69 202 LYS A C 1
ATOM 1669 O O . LYS A 1 202 ? 0.874 23.794 28.624 1.00 76.69 202 LYS A O 1
ATOM 1674 N N . GLN A 1 203 ? -1.129 23.347 29.527 1.00 82.19 203 GLN A N 1
ATOM 1675 C CA . GLN A 1 203 ? -0.771 23.841 30.855 1.00 82.19 203 GLN A CA 1
ATOM 1676 C C . GLN A 1 203 ? 0.017 22.763 31.604 1.00 82.19 203 GLN A C 1
ATOM 1678 O O . GLN A 1 203 ? -0.419 21.614 31.674 1.00 82.19 203 GLN A O 1
ATOM 1683 N N . LEU A 1 204 ? 1.185 23.123 32.145 1.00 84.44 204 LEU A N 1
ATOM 1684 C CA . LEU A 1 204 ? 2.029 22.196 32.910 1.00 84.44 204 LEU A CA 1
ATOM 1685 C C . LEU A 1 204 ? 1.423 21.879 34.287 1.00 84.44 204 LEU A C 1
ATOM 1687 O O . 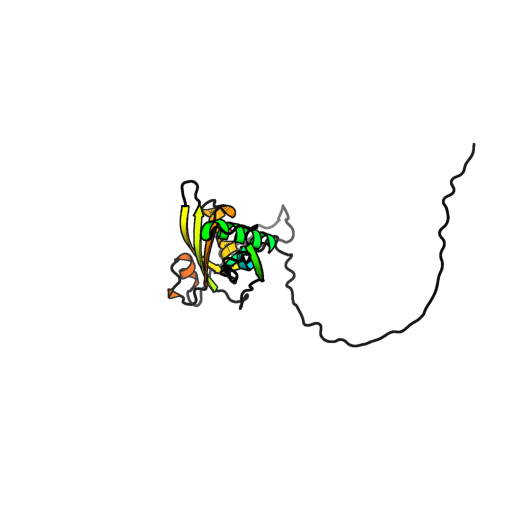LEU A 1 204 ? 1.603 20.782 34.809 1.00 84.44 204 LEU A O 1
ATOM 1691 N N . PHE A 1 205 ? 0.673 22.829 34.850 1.00 86.88 205 PHE A N 1
ATOM 1692 C CA . PHE A 1 205 ? 0.034 22.715 36.155 1.00 86.88 205 PHE A CA 1
ATOM 1693 C C . PHE A 1 205 ? -1.486 22.830 36.026 1.00 86.88 205 PHE A C 1
ATOM 1695 O O . PHE A 1 205 ? -1.999 23.639 35.256 1.00 86.88 205 PHE A O 1
ATOM 1702 N N . SER A 1 206 ? -2.207 22.026 36.807 1.00 85.19 206 SER A N 1
ATOM 1703 C CA . SER A 1 206 ? -3.666 22.067 36.914 1.00 85.19 206 SER A CA 1
ATOM 1704 C C . SER A 1 206 ? -4.069 21.949 38.376 1.00 85.19 206 SER A C 1
ATOM 1706 O O . SER A 1 206 ? -3.552 21.100 39.100 1.00 85.19 206 SER A O 1
ATOM 1708 N N . ALA A 1 207 ? -5.027 22.772 38.799 1.00 91.25 207 ALA A N 1
ATOM 1709 C CA . ALA A 1 207 ? -5.575 22.728 40.153 1.00 91.25 207 ALA A CA 1
ATOM 1710 C C . ALA A 1 207 ? -6.447 21.482 40.407 1.00 91.25 207 ALA A C 1
ATOM 1712 O O . ALA A 1 207 ? -6.647 21.090 41.554 1.00 91.25 207 ALA A O 1
ATOM 1713 N N . LYS A 1 208 ? -6.976 20.851 39.349 1.00 87.50 208 LYS A N 1
ATOM 1714 C CA . LYS A 1 208 ? -7.825 19.651 39.431 1.00 87.50 208 LYS A CA 1
ATOM 1715 C C . LYS A 1 208 ? -7.179 18.483 38.696 1.00 87.50 208 LYS A C 1
ATOM 1717 O O . LYS A 1 208 ? -6.598 18.661 37.622 1.00 87.50 208 LYS A O 1
ATOM 1722 N N . ARG A 1 209 ? -7.318 17.278 39.259 1.00 85.75 209 ARG A N 1
ATOM 1723 C CA . ARG A 1 209 ? -6.901 16.040 38.589 1.00 85.75 209 ARG A CA 1
ATOM 1724 C C . ARG A 1 209 ? -7.825 15.772 37.395 1.00 85.75 209 ARG A C 1
ATOM 1726 O O . ARG A 1 209 ? -9.039 15.918 37.548 1.00 85.75 209 ARG A O 1
ATOM 1733 N N . PRO A 1 210 ? -7.286 15.394 36.227 1.00 86.00 210 PRO A N 1
ATOM 1734 C CA . PRO A 1 210 ? -8.117 15.011 35.095 1.00 86.00 210 PRO A CA 1
ATOM 1735 C C . PRO A 1 210 ? -8.878 13.715 35.409 1.00 86.00 210 PRO A C 1
ATOM 1737 O O . PRO A 1 210 ? -8.332 12.814 36.045 1.00 86.00 210 PRO A O 1
ATOM 1740 N N . SER A 1 211 ? -10.124 13.622 34.939 1.00 85.06 211 SER A N 1
ATOM 1741 C CA . SER A 1 211 ? -10.891 12.372 34.907 1.00 85.06 211 SER A CA 1
ATOM 1742 C C . SER A 1 211 ? -10.881 11.818 33.489 1.00 85.06 211 SER A C 1
ATOM 1744 O O . SER A 1 211 ? -11.033 12.572 32.528 1.00 85.06 211 SER A O 1
ATOM 1746 N N . THR A 1 212 ? -10.692 10.508 33.363 1.00 83.81 212 THR A N 1
ATOM 1747 C CA . THR A 1 212 ? -10.673 9.801 32.075 1.00 83.81 212 THR A CA 1
ATOM 1748 C C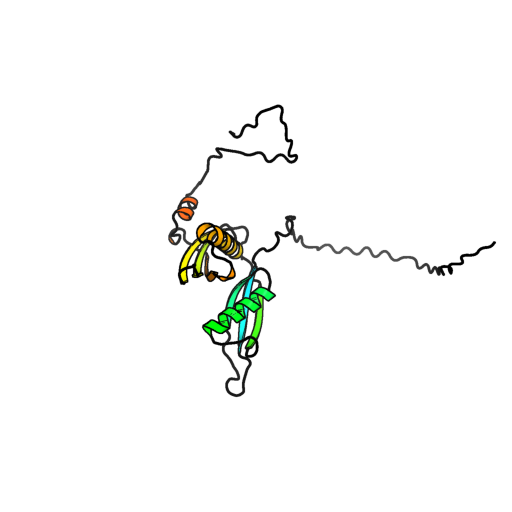 . THR A 1 212 ? -11.854 8.851 31.902 1.00 83.81 212 THR A C 1
ATOM 1750 O O . THR A 1 212 ? -12.062 8.349 30.797 1.00 83.81 212 THR A O 1
ATOM 1753 N N . PHE A 1 213 ? -12.630 8.639 32.968 1.00 78.75 213 PHE A N 1
ATOM 1754 C CA . PHE A 1 213 ? -13.885 7.898 32.950 1.00 78.75 213 PHE A CA 1
ATOM 1755 C C . PHE A 1 213 ? -15.018 8.832 32.508 1.00 78.75 213 PHE A C 1
ATOM 1757 O O . PHE A 1 213 ? -15.024 10.007 32.895 1.00 78.75 213 PHE A O 1
ATOM 1764 N N . ALA A 1 214 ? -15.909 8.322 31.657 1.00 59.75 214 ALA A N 1
ATOM 1765 C CA . ALA A 1 214 ? -17.073 9.047 31.151 1.00 59.75 214 ALA A CA 1
ATOM 1766 C C . ALA A 1 214 ? -18.228 9.024 32.157 1.00 59.75 214 ALA A C 1
ATOM 1768 O O . ALA A 1 214 ? -18.392 7.981 32.829 1.00 59.75 214 ALA A O 1
#

Nearest PDB structures (foldseek):
  7r81-assembly1_U1  TM=9.766E-01  e=1.658E-24  Neurospora crassa
  8v87-assembly1_S  TM=9.772E-01  e=3.016E-23  Saccharomyces cerevisiae BY4741
  8oj3-assembly2_BN  TM=9.794E-01  e=1.401E-22  Candida albicans
  9cai-assembly1_CS  TM=9.761E-01  e=1.923E-19  Caenorhabditis elegans
  3jbp-assembly1_AU  TM=9.567E-01  e=1.029E-19  Plasmodium falciparum 3D7

Secondary structure (DSSP, 8-state):
------PPPP------------------------------TT--EEEEEEEEEPPBTTBSSPPEEEEEEEESSHHHHHHHHHHHHHHHH---TTSEEEEEEEEE--S-TTS-EEEEEEEEEE-SS-EEEEEEEEEESSHHHHHHHHHHHHHHHH---GGGEEEEEEEEE-SGGG---HHHHGGGSTT------------SS--S--SSPPP---

pLDDT: mean 82.33, std 22.14, range [29.81, 97.88]

Solvent-accessible surface area (backbone atoms only — not comparable to full-atom values): 13996 Å² total; per-residue (Å²): 140,78,90,85,90,81,84,86,82,85,85,88,80,89,82,91,81,85,86,82,91,79,92,72,90,76,92,75,80,78,83,76,81,71,73,92,61,78,81,66,84,77,58,54,39,37,31,42,40,30,31,29,52,58,64,39,96,93,42,72,78,54,69,79,47,77,46,82,38,79,23,71,44,70,69,55,32,55,52,52,50,42,58,50,35,38,75,77,70,68,42,45,75,91,56,27,46,74,79,46,77,44,81,56,76,65,94,54,63,88,44,82,42,38,34,43,36,36,32,38,34,50,57,98,87,47,76,45,77,48,77,49,76,39,79,32,44,36,73,44,53,35,50,53,52,47,51,54,49,37,34,72,78,65,67,37,51,77,89,39,52,45,79,75,47,78,43,78,47,88,51,78,82,74,62,79,54,66,86,57,57,72,71,69,52,81,90,73,80,74,88,71,79,68,50,82,83,82,62,95,66,87,68,93,72,71,99,64,84,86,76,39,68,124

Mean predicted aligned error: 12.4 Å

Radius of gyration: 28.92 Å; Cα contacts (8 Å, |Δi|>4): 256; chains: 1; bounding box: 60×85×79 Å

InterPro domains:
  IPR021138 Large ribosomal subunit protein eL20, eukaryota [PTHR10052] (37-213)
  IPR023573 Large ribosomal subunit protein eL20 domain [PF01775] (44-166)
  IPR028877 Large ribosomal subunit protein eL20 [MF_00273] (44-107)